Protein AF-A0A9P1H6G3-F1 (afdb_monomer_lite)

Radius of gyration: 31.49 Å; chains: 1; bounding box: 77×80×71 Å

Foldseek 3Di:
DDDDDPPPPPVVVVVVCVVVVVVLVVLVVVLVPPDDDPVVSLVSVLVSLVVNLVVLVVLLVVLVVVLVVLVVVVVPVPDDPVSVVVSVVSVVSSVVSVVSSLVSVLCNLQSCLVPPDPPPPCPDDPPPDDDPCPVVNVVCVVDSVSVSVVSVVVSVVVVVVPDDDPVVVLVVVQVPPPPHDPCPCPPVVVVVVVVVVCVVPVDPDDDDPPDPVVVPPPDPPPDDD

Structure (mmCIF, N/CA/C/O backbone):
data_AF-A0A9P1H6G3-F1
#
_entry.id   AF-A0A9P1H6G3-F1
#
loop_
_atom_site.group_PDB
_atom_site.id
_atom_site.type_symbol
_atom_site.label_atom_id
_atom_site.label_alt_id
_atom_site.label_comp_id
_atom_site.label_asym_id
_atom_site.label_entity_id
_atom_site.label_seq_id
_atom_site.pdbx_PDB_ins_code
_atom_site.Cartn_x
_atom_site.Cartn_y
_atom_site.Cartn_z
_atom_site.occupancy
_atom_site.B_iso_or_equiv
_atom_site.auth_seq_id
_atom_site.auth_comp_id
_atom_site.auth_asym_id
_atom_site.auth_atom_id
_atom_site.pdbx_PDB_model_num
ATOM 1 N N . MET A 1 1 ? 46.878 12.497 21.426 1.00 39.22 1 MET A N 1
ATOM 2 C CA . MET A 1 1 ? 46.776 13.064 20.063 1.00 39.22 1 MET A CA 1
ATOM 3 C C . MET A 1 1 ? 45.413 12.695 19.507 1.00 39.22 1 MET A C 1
ATOM 5 O O . MET A 1 1 ? 44.871 11.680 19.918 1.00 39.22 1 MET A O 1
ATOM 9 N N . ALA A 1 2 ? 44.833 13.607 18.736 1.00 38.66 2 ALA A N 1
ATOM 10 C CA . ALA A 1 2 ? 43.399 13.842 18.608 1.00 38.66 2 ALA A CA 1
ATOM 11 C C . ALA A 1 2 ? 42.589 12.725 17.925 1.00 38.66 2 ALA A C 1
ATOM 13 O O . ALA A 1 2 ? 43.057 12.079 16.993 1.00 38.66 2 ALA A O 1
ATOM 14 N N . SER A 1 3 ? 41.341 12.597 18.390 1.00 45.69 3 SER A N 1
ATOM 15 C CA . SER A 1 3 ? 40.212 11.922 17.748 1.00 45.69 3 SER A CA 1
ATOM 16 C C . SER A 1 3 ? 39.945 12.436 16.336 1.00 45.69 3 SER A C 1
ATOM 18 O O . SER A 1 3 ? 40.114 13.623 16.052 1.00 45.69 3 SER A O 1
ATOM 20 N N . THR A 1 4 ? 39.362 11.590 15.488 1.00 42.78 4 THR A N 1
ATOM 21 C CA . THR A 1 4 ? 38.556 12.063 14.356 1.00 42.78 4 THR A CA 1
ATOM 22 C C . THR A 1 4 ? 37.301 11.200 14.225 1.00 42.78 4 THR A C 1
ATOM 24 O O . THR A 1 4 ? 37.369 9.979 14.121 1.00 42.78 4 THR A O 1
ATOM 27 N N . ASN A 1 5 ? 36.157 11.877 14.338 1.00 42.41 5 ASN A N 1
ATOM 28 C CA . ASN A 1 5 ? 34.782 11.374 14.360 1.00 42.41 5 ASN A CA 1
ATOM 29 C C . ASN A 1 5 ? 34.317 10.760 13.027 1.00 42.41 5 ASN A C 1
ATOM 31 O O . ASN A 1 5 ? 34.579 11.353 11.981 1.00 42.41 5 ASN A O 1
ATOM 35 N N . PRO A 1 6 ? 33.425 9.752 13.064 1.00 42.66 6 PRO A N 1
ATOM 36 C CA . PRO A 1 6 ? 32.477 9.456 11.998 1.00 42.66 6 PRO A CA 1
ATOM 37 C C . PRO A 1 6 ? 31.057 9.886 12.426 1.00 42.66 6 PRO A C 1
ATOM 39 O O . PRO A 1 6 ? 30.238 9.059 12.803 1.00 42.66 6 PRO A O 1
ATOM 42 N N . ALA A 1 7 ? 30.756 11.191 12.425 1.00 42.53 7 ALA A N 1
ATOM 43 C CA . ALA A 1 7 ? 29.446 11.710 12.872 1.00 42.53 7 ALA A CA 1
ATOM 44 C C . ALA A 1 7 ? 28.719 12.590 11.833 1.00 42.53 7 ALA A C 1
ATOM 46 O O . ALA A 1 7 ? 27.703 13.204 12.139 1.00 42.53 7 ALA A O 1
ATOM 47 N N . SER A 1 8 ? 29.217 12.674 10.594 1.00 47.25 8 SER A N 1
ATOM 48 C CA . SER A 1 8 ? 28.666 13.609 9.592 1.00 47.25 8 SER A CA 1
ATOM 49 C C . SER A 1 8 ? 27.563 13.024 8.696 1.00 47.25 8 SER A C 1
ATOM 51 O O . SER A 1 8 ? 26.936 13.774 7.955 1.00 47.25 8 SER A O 1
ATOM 53 N N . GLY A 1 9 ? 27.291 11.715 8.773 1.00 39.94 9 GLY A N 1
ATOM 54 C CA . GLY A 1 9 ? 26.234 11.063 7.983 1.00 39.94 9 GLY A CA 1
ATOM 55 C C . GLY A 1 9 ? 24.844 11.097 8.633 1.00 39.94 9 GLY A C 1
ATOM 56 O O . GLY A 1 9 ? 23.856 11.353 7.956 1.00 39.94 9 GLY A O 1
ATOM 57 N N . GLN A 1 10 ? 24.758 10.907 9.955 1.00 43.50 10 GLN A N 1
ATOM 58 C CA . GLN A 1 10 ? 23.471 10.796 10.666 1.00 43.50 10 GLN A CA 1
ATOM 59 C C . GLN A 1 10 ? 22.779 12.149 10.885 1.00 43.50 10 GLN A C 1
ATOM 61 O O . GLN A 1 10 ? 21.556 12.249 10.821 1.00 43.50 10 GLN A O 1
ATOM 66 N N . SER A 1 11 ? 23.550 13.220 11.077 1.00 39.84 11 SER A N 1
ATOM 67 C CA . SER A 1 11 ? 23.002 14.548 11.380 1.00 39.84 11 SER A CA 1
ATOM 68 C C . SER A 1 11 ? 22.308 15.210 10.186 1.00 39.84 11 SER A C 1
ATOM 70 O O . SER A 1 11 ? 21.449 16.062 10.385 1.00 39.84 11 SER A O 1
ATOM 72 N N . ARG A 1 12 ? 22.652 14.828 8.946 1.00 42.34 12 ARG A N 1
ATOM 73 C CA . ARG A 1 12 ? 22.004 15.367 7.737 1.00 42.34 12 ARG A CA 1
ATOM 74 C C . ARG A 1 12 ? 20.637 14.735 7.464 1.00 42.34 12 ARG A C 1
ATOM 76 O O . ARG A 1 12 ? 19.744 15.460 7.045 1.00 42.34 12 ARG A O 1
ATOM 83 N N . GLN A 1 13 ? 20.451 13.449 7.772 1.00 45.78 13 GLN A N 1
ATOM 84 C CA . GLN A 1 13 ? 19.157 12.766 7.619 1.00 45.78 13 GLN A CA 1
ATOM 85 C C . GLN A 1 13 ? 18.122 13.223 8.662 1.00 45.78 13 GLN A C 1
ATOM 87 O O . GLN A 1 13 ? 16.953 13.399 8.339 1.00 45.78 13 GLN A O 1
ATOM 92 N N . LEU A 1 14 ? 18.553 13.524 9.894 1.00 43.44 14 LEU A N 1
ATOM 93 C CA . LEU A 1 14 ? 17.667 14.028 10.957 1.00 43.44 14 LEU A CA 1
ATOM 94 C C . LEU A 1 14 ? 17.078 15.425 10.674 1.00 43.44 14 LEU A C 1
ATOM 96 O O . LEU A 1 14 ? 16.076 15.806 11.274 1.00 43.44 14 LEU A O 1
ATOM 100 N N . LEU A 1 15 ? 17.697 16.211 9.787 1.00 38.84 15 LEU A N 1
ATOM 101 C CA . LEU A 1 15 ? 17.272 17.583 9.488 1.00 38.84 15 LEU A CA 1
ATOM 102 C C . LEU A 1 15 ? 16.257 17.667 8.341 1.00 38.84 15 LEU A C 1
ATOM 104 O O . LEU A 1 15 ? 15.438 18.584 8.336 1.00 38.84 15 LEU A O 1
ATOM 108 N N . THR A 1 16 ? 16.279 16.729 7.393 1.00 50.56 16 THR A N 1
ATOM 109 C CA . THR A 1 16 ? 15.347 16.703 6.251 1.00 50.56 16 THR A CA 1
ATOM 110 C C . THR A 1 16 ? 13.991 16.096 6.605 1.00 50.56 16 THR A C 1
ATOM 112 O O . THR A 1 16 ? 12.997 16.422 5.959 1.00 50.56 16 THR A O 1
ATOM 115 N N . ASP A 1 17 ? 13.936 15.279 7.659 1.00 57.81 17 ASP A N 1
ATOM 116 C CA . ASP A 1 17 ? 12.728 14.554 8.076 1.00 57.81 17 ASP A CA 1
ATOM 117 C C . ASP A 1 17 ? 11.937 15.250 9.200 1.00 57.81 17 ASP A C 1
ATOM 119 O O . ASP A 1 17 ? 10.821 14.867 9.549 1.00 57.81 17 ASP A O 1
ATOM 123 N N . ARG A 1 18 ? 12.488 16.340 9.747 1.00 60.88 18 ARG A N 1
ATOM 124 C CA . ARG A 1 18 ? 11.880 17.124 10.831 1.00 60.88 18 ARG A CA 1
ATOM 125 C C . ARG A 1 18 ? 10.434 17.572 10.541 1.00 60.88 18 ARG A C 1
ATOM 127 O O . ARG A 1 18 ? 9.603 17.415 11.427 1.00 60.88 18 ARG A O 1
ATOM 134 N N . PRO A 1 19 ? 10.072 18.035 9.326 1.00 77.12 19 PRO A N 1
ATOM 135 C CA . PRO A 1 19 ? 8.689 18.415 9.031 1.00 77.12 19 PRO A CA 1
ATOM 136 C C . PRO A 1 19 ? 7.702 17.239 9.040 1.00 77.12 19 PRO A C 1
ATOM 138 O O . PRO A 1 19 ? 6.534 17.437 9.363 1.00 77.12 19 PRO A O 1
ATOM 141 N N . ALA A 1 20 ? 8.147 16.031 8.675 1.00 74.81 20 ALA A N 1
ATOM 142 C CA . ALA A 1 20 ? 7.304 14.836 8.689 1.00 74.81 20 ALA A CA 1
ATOM 143 C C . ALA A 1 20 ? 7.074 14.345 10.122 1.00 74.81 20 ALA A C 1
ATOM 145 O O . ALA A 1 20 ? 5.943 14.045 10.505 1.00 74.81 20 ALA A O 1
ATOM 146 N N . ILE A 1 21 ? 8.140 14.348 10.927 1.00 83.50 21 ILE A N 1
ATOM 147 C CA . ILE A 1 21 ? 8.093 14.005 12.350 1.00 83.50 21 ILE A CA 1
ATOM 148 C C . ILE A 1 21 ? 7.197 14.989 13.106 1.00 83.50 21 ILE A C 1
ATOM 150 O O . ILE A 1 21 ? 6.333 14.561 13.864 1.00 83.50 21 ILE A O 1
ATOM 154 N N . ASP A 1 22 ? 7.350 16.292 12.860 1.00 84.38 22 ASP A N 1
ATOM 155 C CA . ASP A 1 22 ? 6.534 17.324 13.502 1.00 84.38 22 ASP A CA 1
ATOM 156 C C . ASP A 1 22 ? 5.058 17.206 13.077 1.00 84.38 22 ASP A C 1
ATOM 158 O O . ASP A 1 22 ? 4.159 17.344 13.905 1.00 84.38 22 ASP A O 1
ATOM 162 N N . TYR A 1 23 ? 4.776 16.904 11.803 1.00 84.81 23 TYR A N 1
ATOM 163 C CA . TYR A 1 23 ? 3.408 16.669 11.327 1.00 84.81 23 TYR A CA 1
ATOM 164 C C . TYR A 1 23 ? 2.759 15.464 12.018 1.00 84.81 23 TYR A C 1
ATOM 166 O O . TYR A 1 23 ? 1.630 15.563 12.501 1.00 84.81 23 TYR A O 1
ATOM 174 N N . PHE A 1 24 ? 3.484 14.345 12.107 1.00 87.19 24 PHE A N 1
ATOM 175 C CA . PHE A 1 24 ? 3.005 13.151 12.794 1.00 87.19 24 PHE A CA 1
ATOM 176 C C . PHE A 1 24 ? 2.804 13.393 14.291 1.00 87.19 24 PHE A C 1
ATOM 178 O O . PHE A 1 24 ? 1.765 13.017 14.825 1.00 87.19 24 PHE A O 1
ATOM 185 N N . ALA A 1 25 ? 3.758 14.049 14.956 1.00 87.75 25 ALA A N 1
ATOM 186 C CA . ALA A 1 25 ? 3.670 14.372 16.376 1.00 87.75 25 ALA A CA 1
ATOM 187 C C . ALA A 1 25 ? 2.426 15.218 16.679 1.00 87.75 25 ALA A C 1
ATOM 189 O O . ALA A 1 25 ? 1.637 14.846 17.541 1.00 87.75 25 ALA A O 1
ATOM 190 N N . ASN A 1 26 ? 2.181 16.270 15.891 1.00 86.38 26 ASN A N 1
ATOM 191 C CA . ASN A 1 26 ? 0.986 17.103 16.041 1.00 86.38 26 ASN A CA 1
ATOM 192 C C . ASN A 1 26 ? -0.315 16.302 15.851 1.00 86.38 26 ASN A C 1
ATOM 194 O O . ASN A 1 26 ? -1.267 16.471 16.608 1.00 86.38 26 ASN A O 1
ATOM 198 N N . ALA A 1 27 ? -0.373 15.412 14.855 1.00 84.31 27 ALA A N 1
ATOM 199 C CA . ALA A 1 27 ? -1.555 14.579 14.619 1.00 84.31 27 ALA A CA 1
ATOM 200 C C . ALA A 1 27 ? -1.751 13.502 15.709 1.00 84.31 27 ALA A C 1
ATOM 202 O O . ALA A 1 27 ? -2.873 13.064 15.983 1.00 84.31 27 ALA A O 1
ATOM 203 N N . LEU A 1 28 ? -0.660 13.064 16.337 1.00 88.62 28 LEU A N 1
ATOM 204 C CA . LEU A 1 28 ? -0.662 12.097 17.427 1.00 88.62 28 LEU A CA 1
ATOM 205 C C . LEU A 1 28 ? -1.071 12.739 18.760 1.00 88.62 28 LEU A C 1
ATOM 207 O O . LEU A 1 28 ? -1.801 12.106 19.524 1.00 88.62 28 LEU A O 1
ATOM 211 N N . ASP A 1 29 ? -0.695 13.994 19.008 1.00 88.12 29 ASP A N 1
ATOM 212 C CA . ASP A 1 29 ? -1.122 14.755 20.189 1.00 88.12 29 ASP A CA 1
ATOM 213 C C . ASP A 1 29 ? -2.660 14.849 20.273 1.00 88.12 29 ASP A C 1
ATOM 215 O O . ASP A 1 29 ? -3.243 14.573 21.326 1.00 88.12 29 ASP A O 1
ATOM 219 N N . ASP A 1 30 ? -3.340 15.071 19.140 1.00 82.88 30 ASP A N 1
ATOM 220 C CA . ASP A 1 30 ? -4.813 15.046 19.035 1.00 82.88 30 ASP A CA 1
ATOM 221 C C . ASP A 1 30 ? -5.435 13.689 19.453 1.00 82.88 30 ASP A C 1
ATOM 223 O O . ASP A 1 30 ? -6.605 13.604 19.864 1.00 82.88 30 ASP A O 1
ATOM 227 N N . CYS A 1 31 ? -4.670 12.599 19.328 1.00 81.38 31 CYS A N 1
ATOM 228 C CA . CYS A 1 31 ? -5.091 11.240 19.672 1.00 81.38 31 CYS A CA 1
ATOM 229 C C . CYS A 1 31 ? -4.777 10.858 21.126 1.00 81.38 31 CYS A C 1
ATOM 231 O O . CYS A 1 31 ? -5.502 10.036 21.693 1.00 81.38 31 CYS A O 1
ATOM 233 N N . ILE A 1 32 ? -3.726 11.433 21.722 1.00 84.00 32 ILE A N 1
ATOM 234 C CA . ILE A 1 32 ? -3.358 11.229 23.134 1.00 84.00 32 ILE A CA 1
ATOM 235 C C . ILE A 1 32 ? -4.359 11.921 24.064 1.00 84.00 32 ILE A C 1
ATOM 237 O O . ILE A 1 32 ? -4.590 11.457 25.181 1.00 84.00 32 ILE A O 1
ATOM 241 N N . ASP A 1 33 ? -4.986 12.999 23.597 1.00 81.56 33 ASP A N 1
ATOM 242 C CA . ASP A 1 33 ? -5.957 13.758 24.368 1.00 81.56 33 ASP A CA 1
ATOM 243 C C . ASP A 1 33 ? -7.099 12.869 24.898 1.00 81.56 33 ASP A C 1
ATOM 245 O O . ASP A 1 33 ? -7.969 12.381 24.165 1.00 81.56 33 ASP A O 1
ATOM 249 N N . ASP A 1 34 ? -7.140 12.703 26.224 1.00 74.94 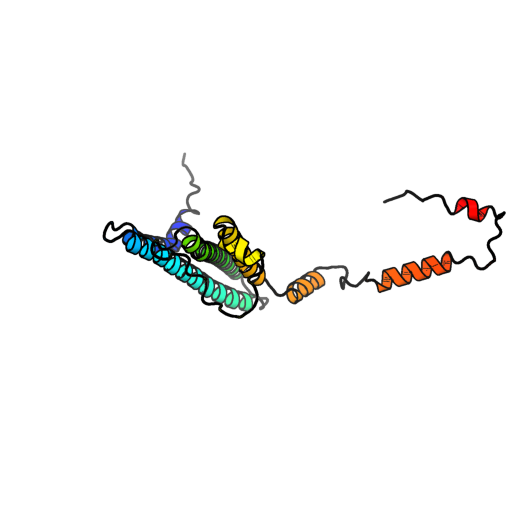34 ASP A N 1
ATOM 250 C CA . ASP A 1 34 ? -8.014 11.744 26.912 1.00 74.94 34 ASP A CA 1
ATOM 251 C C . ASP A 1 34 ? -9.509 12.088 26.876 1.00 74.94 34 ASP A C 1
ATOM 253 O O . ASP A 1 34 ? -10.355 11.349 27.392 1.00 74.94 34 ASP A O 1
ATOM 257 N N . ARG A 1 35 ? -9.837 13.204 26.234 1.00 76.69 35 ARG A N 1
ATOM 258 C CA . ARG A 1 35 ? -11.185 13.724 26.052 1.00 76.69 35 ARG A CA 1
ATOM 259 C C . ARG A 1 35 ? -11.990 12.772 25.167 1.00 76.69 35 ARG A C 1
ATOM 261 O O . ARG A 1 35 ? -11.459 12.215 24.210 1.00 76.69 35 ARG A O 1
ATOM 268 N N . GLY A 1 36 ? -13.285 12.641 25.431 1.00 80.12 36 GLY A N 1
ATOM 269 C CA . GLY A 1 36 ? -14.227 11.957 24.540 1.00 80.12 36 GLY A CA 1
ATOM 270 C C . GLY A 1 36 ? -14.471 10.473 24.821 1.00 80.12 36 GLY A C 1
ATOM 271 O O . GLY A 1 36 ? -13.809 9.826 25.637 1.00 80.12 36 GLY A O 1
ATOM 272 N N . THR A 1 37 ? -15.481 9.935 24.142 1.00 85.50 37 THR A N 1
ATOM 273 C CA . THR A 1 37 ? -15.909 8.535 24.273 1.00 85.50 37 THR A CA 1
ATOM 274 C C . THR A 1 37 ? -14.922 7.570 23.598 1.00 85.50 37 THR A C 1
ATOM 276 O O . THR A 1 37 ? -14.134 7.956 22.734 1.00 85.50 37 THR A O 1
ATOM 279 N N . LYS A 1 38 ? -14.963 6.270 23.937 1.00 84.06 38 LYS A N 1
ATOM 280 C CA . LYS A 1 38 ? -14.116 5.247 23.277 1.00 84.06 38 LYS A CA 1
ATOM 281 C C . LYS A 1 38 ? -14.300 5.225 21.750 1.00 84.06 38 LYS A C 1
ATOM 283 O O . LYS A 1 38 ? -13.343 4.971 21.022 1.00 84.06 38 LYS A O 1
ATOM 288 N N . ALA A 1 39 ? -15.513 5.505 21.272 1.00 84.44 39 ALA A N 1
ATOM 289 C CA . ALA A 1 39 ? -15.826 5.577 19.848 1.00 84.44 39 ALA A CA 1
ATOM 290 C C . ALA A 1 39 ? -15.165 6.789 19.171 1.00 84.44 39 ALA A C 1
ATOM 292 O O . ALA A 1 39 ? -14.586 6.641 18.096 1.00 84.44 39 ALA A O 1
ATOM 293 N N . GLU A 1 40 ? -15.184 7.956 19.821 1.00 86.62 40 GLU A N 1
ATOM 294 C CA . GLU A 1 40 ? -14.505 9.166 19.341 1.00 86.62 40 GLU A CA 1
ATOM 295 C C . GLU A 1 40 ? -12.985 9.002 19.329 1.00 86.62 40 GLU A C 1
ATOM 297 O O . GLU A 1 40 ? -12.347 9.360 18.341 1.00 86.62 40 GLU A O 1
ATOM 302 N N . LYS A 1 41 ? -12.401 8.405 20.379 1.00 86.06 41 LYS A N 1
ATOM 303 C CA . LYS A 1 41 ? -10.960 8.099 20.420 1.00 86.06 41 LYS A CA 1
ATOM 304 C C . LYS A 1 41 ? -10.554 7.195 19.255 1.00 86.06 41 LYS A C 1
ATOM 306 O O . LYS A 1 41 ? -9.591 7.484 18.553 1.00 86.06 41 LYS A O 1
ATOM 311 N N . ARG A 1 42 ? -11.336 6.145 18.977 1.00 86.38 42 ARG A N 1
ATOM 312 C CA . ARG A 1 42 ? -11.102 5.284 17.810 1.00 86.38 42 ARG A CA 1
ATOM 313 C C . ARG A 1 42 ? -11.204 6.053 16.492 1.00 86.38 42 ARG A C 1
ATOM 315 O O . ARG A 1 42 ? -10.370 5.848 15.616 1.00 86.38 42 ARG A O 1
ATOM 322 N N . ALA A 1 43 ? -12.207 6.917 16.340 1.00 88.06 43 ALA A N 1
ATOM 323 C CA . ALA A 1 43 ? -12.366 7.716 15.128 1.00 88.06 43 ALA A CA 1
ATOM 324 C C . ALA A 1 43 ? -11.156 8.636 14.886 1.00 88.06 43 ALA A C 1
ATOM 326 O O . ALA A 1 43 ? -10.708 8.751 13.748 1.00 88.06 43 ALA A O 1
ATOM 327 N N . ARG A 1 44 ? -10.577 9.226 15.944 1.00 89.25 44 ARG A N 1
ATOM 328 C CA . ARG A 1 44 ? -9.332 10.008 15.841 1.00 89.25 44 ARG A CA 1
ATOM 329 C C . ARG A 1 44 ? -8.146 9.160 15.393 1.00 89.25 44 ARG A C 1
ATOM 331 O O . ARG A 1 44 ? -7.447 9.567 14.477 1.00 89.25 44 ARG A O 1
ATOM 338 N N . ILE A 1 45 ? -7.978 7.958 15.948 1.00 90.19 45 ILE A N 1
ATOM 339 C CA . ILE A 1 45 ? -6.911 7.032 15.525 1.00 90.19 45 ILE A CA 1
ATOM 340 C C . ILE A 1 45 ? -7.060 6.665 14.042 1.00 90.19 45 ILE A C 1
ATOM 342 O O . ILE A 1 45 ? -6.079 6.651 13.305 1.00 90.19 45 ILE A O 1
ATOM 346 N N . PHE A 1 46 ? -8.279 6.387 13.575 1.00 91.12 46 PHE A N 1
ATOM 347 C CA . PHE A 1 46 ? -8.504 6.061 12.162 1.00 91.12 46 PHE A CA 1
ATOM 348 C C . PHE A 1 46 ? -8.210 7.269 11.265 1.00 91.12 46 PHE A C 1
ATOM 350 O O . PHE A 1 46 ? -7.606 7.118 10.208 1.00 91.12 46 PHE A O 1
ATOM 357 N N . LYS A 1 47 ? -8.572 8.474 11.720 1.00 91.62 47 LYS A N 1
ATOM 358 C CA . LYS A 1 47 ? -8.248 9.729 11.040 1.00 91.62 47 LYS A CA 1
ATOM 359 C C . LYS A 1 47 ? -6.738 9.984 10.978 1.00 91.62 47 LYS A C 1
ATOM 361 O O . LYS A 1 47 ? -6.267 10.422 9.939 1.00 91.62 47 LYS A O 1
ATOM 366 N N . LEU A 1 48 ? -5.983 9.683 12.037 1.00 92.50 48 LEU A N 1
ATOM 367 C CA . LEU A 1 48 ? -4.519 9.800 12.055 1.00 92.50 48 LEU A CA 1
ATOM 368 C C . LEU A 1 48 ? -3.882 8.939 10.958 1.00 92.50 48 LEU A C 1
ATOM 370 O O . LEU A 1 48 ? -3.056 9.418 10.185 1.00 92.50 48 LEU A O 1
ATOM 374 N N . VAL A 1 49 ? -4.310 7.679 10.862 1.00 93.25 49 VAL A N 1
ATOM 375 C CA . VAL A 1 49 ? -3.850 6.747 9.821 1.00 93.25 49 VAL A CA 1
ATOM 376 C C . VAL A 1 49 ? -4.197 7.277 8.426 1.00 93.25 49 VAL A C 1
ATOM 378 O O . VAL A 1 49 ? -3.384 7.176 7.511 1.00 93.25 49 VAL A O 1
ATOM 381 N N . ASP A 1 50 ? -5.377 7.876 8.257 1.00 91.94 50 ASP A N 1
ATOM 382 C CA . ASP A 1 50 ? -5.800 8.475 6.987 1.00 91.94 50 ASP A CA 1
ATOM 383 C C . ASP A 1 50 ? -4.999 9.715 6.581 1.00 91.94 50 ASP A C 1
ATOM 385 O O . ASP A 1 50 ? -4.541 9.843 5.440 1.00 91.94 50 ASP A O 1
ATOM 389 N N . GLN A 1 51 ? -4.744 10.594 7.544 1.00 91.81 51 GLN A N 1
ATOM 390 C CA . GLN A 1 51 ? -3.923 11.781 7.352 1.00 91.81 51 GLN A CA 1
ATOM 391 C C . GLN A 1 51 ? -2.493 11.415 6.971 1.00 91.81 51 GLN A C 1
ATOM 393 O O . GLN A 1 51 ? -1.956 11.969 6.013 1.00 91.81 51 GLN A O 1
ATOM 398 N N . TYR A 1 52 ? -1.882 10.463 7.678 1.00 92.12 52 TYR A N 1
ATOM 399 C CA . TYR A 1 52 ? -0.493 10.111 7.419 1.00 92.12 52 TYR A CA 1
ATOM 400 C C . TYR A 1 52 ? -0.321 9.281 6.139 1.00 92.12 52 TYR A C 1
ATOM 402 O O . TYR A 1 52 ? 0.639 9.497 5.403 1.00 92.12 52 TYR A O 1
ATOM 410 N N . HIS A 1 53 ? -1.289 8.423 5.790 1.00 93.62 53 HIS A N 1
ATOM 411 C CA . HIS A 1 53 ? -1.343 7.808 4.460 1.00 93.62 53 HIS A CA 1
ATOM 412 C C . HIS A 1 53 ? -1.350 8.872 3.354 1.00 93.62 53 HIS A C 1
ATOM 414 O O . HIS A 1 53 ? -0.537 8.818 2.433 1.00 93.62 53 HIS A O 1
ATOM 420 N N . SER A 1 54 ? -2.247 9.858 3.464 1.00 93.06 54 SER A N 1
ATOM 421 C CA . SER A 1 54 ? -2.376 10.937 2.479 1.00 93.06 54 SER A CA 1
ATOM 422 C C . SER A 1 54 ? -1.099 11.773 2.384 1.00 93.06 54 SER A C 1
ATOM 424 O O . SER A 1 54 ? -0.645 12.083 1.284 1.00 93.06 54 SER A O 1
ATOM 426 N N . TYR A 1 55 ? -0.480 12.077 3.527 1.00 92.69 55 TYR A N 1
ATOM 427 C CA . TYR A 1 55 ? 0.795 12.785 3.598 1.00 92.69 55 TYR A CA 1
ATOM 428 C C . TYR A 1 55 ? 1.926 12.009 2.908 1.00 92.69 55 TYR A C 1
ATOM 430 O O . TYR A 1 55 ? 2.605 12.551 2.034 1.00 92.69 55 TYR A O 1
ATOM 438 N N . ALA A 1 56 ? 2.107 10.729 3.247 1.00 92.88 56 ALA A N 1
ATOM 439 C CA . ALA A 1 56 ? 3.135 9.882 2.645 1.00 92.88 56 ALA A CA 1
ATOM 440 C C . ALA A 1 56 ? 2.920 9.718 1.130 1.00 92.88 56 ALA A C 1
ATOM 442 O O . ALA A 1 56 ? 3.866 9.829 0.348 1.00 92.88 56 ALA A O 1
ATOM 443 N N . PHE A 1 57 ? 1.668 9.540 0.700 1.00 92.88 57 PHE A N 1
ATOM 444 C CA . PHE A 1 57 ? 1.311 9.432 -0.713 1.00 92.88 57 PHE A CA 1
ATOM 445 C C . PHE A 1 57 ? 1.577 10.729 -1.493 1.00 92.88 57 PHE A C 1
ATOM 447 O O . PHE A 1 57 ? 2.078 10.695 -2.621 1.00 92.88 57 PHE A O 1
ATOM 454 N N . GLU A 1 58 ? 1.288 11.888 -0.901 1.00 93.50 58 GLU A N 1
ATOM 455 C CA . GLU A 1 58 ? 1.591 13.183 -1.507 1.00 93.50 58 GLU A CA 1
ATOM 456 C C . GLU A 1 58 ? 3.106 13.391 -1.653 1.00 93.50 58 GLU A C 1
ATOM 458 O O . GLU A 1 58 ? 3.578 13.841 -2.702 1.00 93.50 58 GLU A O 1
ATOM 463 N N . ARG A 1 59 ? 3.889 13.022 -0.630 1.00 91.75 59 ARG A N 1
ATOM 464 C CA . ARG A 1 59 ? 5.359 13.091 -0.665 1.00 91.75 59 ARG A CA 1
ATOM 465 C C . ARG A 1 59 ? 5.927 12.189 -1.757 1.00 91.75 59 ARG A C 1
ATOM 467 O O . ARG A 1 59 ? 6.722 12.669 -2.566 1.00 91.75 59 ARG A O 1
ATOM 474 N N . TYR A 1 60 ? 5.447 10.947 -1.842 1.00 92.75 60 TYR A N 1
ATOM 475 C CA . TYR A 1 60 ? 5.769 10.027 -2.933 1.00 92.75 60 TYR A CA 1
ATOM 476 C C . TYR A 1 60 ? 5.456 10.638 -4.302 1.00 92.75 60 TYR A C 1
ATOM 478 O O . TYR A 1 60 ? 6.329 10.685 -5.162 1.00 92.75 60 TYR A O 1
ATOM 486 N N . SER A 1 61 ? 4.245 11.162 -4.501 1.00 91.50 61 SER A N 1
ATOM 487 C CA . SER A 1 61 ? 3.811 11.712 -5.793 1.00 91.50 61 SER A CA 1
ATOM 488 C C . SER A 1 61 ? 4.685 12.889 -6.246 1.00 91.50 61 SER A C 1
ATOM 490 O O . SER A 1 61 ? 5.065 12.983 -7.417 1.00 91.50 61 SER A O 1
ATOM 492 N N . ARG A 1 62 ? 5.058 13.770 -5.307 1.00 91.31 62 ARG A N 1
ATOM 493 C CA . ARG A 1 62 ? 5.953 14.909 -5.566 1.00 91.31 62 ARG A CA 1
ATOM 494 C C . ARG A 1 62 ? 7.369 14.454 -5.919 1.00 91.31 62 ARG A C 1
ATOM 496 O O . ARG A 1 62 ? 7.957 14.978 -6.863 1.00 91.31 62 ARG A O 1
ATOM 503 N N . LEU A 1 63 ? 7.911 13.488 -5.177 1.00 89.31 63 LEU A N 1
ATOM 504 C CA . LEU A 1 63 ? 9.247 12.946 -5.425 1.00 89.31 63 LEU A CA 1
ATOM 505 C C . LEU A 1 63 ? 9.304 12.152 -6.727 1.00 89.31 63 LEU A C 1
ATOM 507 O O . LEU A 1 63 ? 10.229 12.367 -7.497 1.00 89.31 63 LEU A O 1
ATOM 511 N N . LYS A 1 64 ? 8.290 11.337 -7.029 1.00 88.56 64 LYS A N 1
ATOM 512 C CA . LYS A 1 64 ? 8.171 10.617 -8.302 1.00 88.56 64 LYS A CA 1
ATOM 513 C C . LYS A 1 64 ? 8.190 11.576 -9.486 1.00 88.56 64 LYS A C 1
ATOM 515 O O . LYS A 1 64 ? 9.029 11.436 -10.361 1.00 88.56 64 LYS A O 1
ATOM 520 N N . THR A 1 65 ? 7.349 12.611 -9.453 1.00 89.31 65 THR A N 1
ATOM 521 C CA . THR A 1 65 ? 7.331 13.645 -10.503 1.00 89.31 65 THR A CA 1
ATOM 522 C C . THR A 1 65 ? 8.708 14.299 -10.664 1.00 89.31 65 THR A C 1
ATOM 524 O O . THR A 1 65 ? 9.157 14.540 -11.782 1.00 89.31 65 THR A O 1
ATOM 527 N N . ARG A 1 66 ? 9.415 14.565 -9.555 1.00 87.19 66 ARG A N 1
ATOM 528 C CA . ARG A 1 66 ? 10.785 15.095 -9.598 1.00 87.19 66 ARG A CA 1
ATOM 529 C C . ARG A 1 66 ? 11.756 14.100 -10.236 1.00 87.19 66 ARG A C 1
ATOM 531 O O . ARG A 1 66 ? 12.569 14.513 -11.053 1.00 87.19 66 ARG A O 1
ATOM 538 N N . THR A 1 67 ? 11.678 12.826 -9.868 1.00 85.44 67 THR A N 1
ATOM 539 C CA . THR A 1 67 ? 12.509 11.752 -10.421 1.00 85.44 67 THR A CA 1
ATOM 540 C C . THR A 1 67 ? 12.270 11.580 -11.916 1.00 85.44 67 THR A C 1
ATOM 542 O O . THR A 1 67 ? 13.245 11.498 -12.649 1.00 85.44 67 THR A O 1
ATOM 545 N N . ASP A 1 68 ? 11.023 11.630 -12.386 1.00 85.12 68 ASP A N 1
ATOM 546 C CA . ASP A 1 68 ? 10.679 11.513 -13.809 1.00 85.12 68 ASP A CA 1
ATOM 547 C C . ASP A 1 68 ? 11.252 12.688 -14.625 1.00 85.12 68 ASP A C 1
ATOM 549 O O . ASP A 1 68 ? 11.861 12.489 -15.676 1.00 85.12 68 ASP A O 1
ATOM 553 N N . ILE A 1 69 ? 11.141 13.921 -14.109 1.00 85.19 69 ILE A N 1
ATOM 554 C CA . ILE A 1 69 ? 11.723 15.120 -14.743 1.00 85.19 69 ILE A CA 1
ATOM 555 C C . ILE A 1 69 ? 13.251 15.028 -14.790 1.00 85.19 69 ILE A C 1
ATOM 557 O O . ILE A 1 69 ? 13.866 15.345 -15.808 1.00 85.19 69 ILE A O 1
ATOM 561 N N . LEU A 1 70 ? 13.871 14.605 -13.686 1.00 82.00 70 LEU A N 1
ATOM 562 C CA . LEU A 1 70 ? 15.315 14.417 -13.622 1.00 82.00 70 LEU A CA 1
ATOM 563 C C . LEU A 1 70 ? 15.744 13.310 -14.596 1.00 82.00 70 LEU A C 1
ATOM 565 O O . LEU A 1 70 ? 16.666 13.533 -15.369 1.00 82.00 70 LEU A O 1
ATOM 569 N N . SER A 1 71 ? 15.045 12.172 -14.619 1.00 74.88 71 SER A N 1
ATOM 570 C CA . SER A 1 71 ? 15.270 11.036 -15.524 1.00 74.88 71 SER A CA 1
ATOM 571 C C . SER A 1 71 ? 15.271 11.459 -16.996 1.00 74.88 71 SER A C 1
ATOM 573 O O . SER A 1 71 ? 16.238 11.180 -17.702 1.00 74.88 71 SER A O 1
ATOM 575 N N . ALA A 1 72 ? 14.270 12.235 -17.425 1.00 77.25 72 ALA A N 1
ATOM 576 C CA . ALA A 1 72 ? 14.174 12.760 -18.789 1.00 77.25 72 ALA A CA 1
ATOM 577 C C . ALA A 1 72 ? 15.328 13.710 -19.165 1.00 77.25 72 ALA A C 1
ATOM 579 O O . ALA A 1 72 ? 15.666 13.852 -20.336 1.00 77.25 72 ALA A O 1
ATOM 580 N N . SER A 1 73 ? 15.955 14.352 -18.175 1.00 68.25 73 SER A N 1
ATOM 581 C CA . SER A 1 73 ? 17.114 15.230 -18.364 1.00 68.25 73 SER A CA 1
ATOM 582 C C . SER A 1 73 ? 18.449 14.475 -18.494 1.00 68.25 73 SER A C 1
ATOM 584 O O . SER A 1 73 ? 19.421 15.090 -18.933 1.00 68.25 73 SER A O 1
ATOM 586 N N . TYR A 1 74 ? 18.532 13.193 -18.103 1.00 59.94 74 TYR A N 1
ATOM 587 C CA . TYR A 1 74 ? 19.752 12.365 -18.229 1.00 59.94 74 TYR A CA 1
ATOM 588 C C . TYR A 1 74 ? 19.934 11.710 -19.589 1.00 59.94 74 TYR A C 1
ATOM 590 O O . TYR A 1 74 ? 21.037 11.247 -19.875 1.00 59.94 74 TYR A O 1
ATOM 598 N N . ASP A 1 75 ? 18.877 11.641 -20.397 1.00 59.50 75 ASP A N 1
ATOM 599 C CA . ASP A 1 75 ? 18.943 11.055 -21.740 1.00 59.50 75 ASP A CA 1
ATOM 600 C C . ASP A 1 75 ? 19.762 11.936 -22.713 1.00 59.50 75 ASP A C 1
ATOM 602 O O . ASP A 1 75 ? 20.149 11.514 -23.800 1.00 59.50 75 ASP A O 1
ATOM 606 N N . ASP A 1 76 ? 20.123 13.155 -22.287 1.00 59.22 76 ASP A N 1
ATOM 607 C CA . ASP A 1 76 ? 21.162 13.959 -22.925 1.00 59.22 76 ASP A CA 1
ATOM 608 C C . ASP A 1 76 ? 22.554 13.515 -22.439 1.00 59.22 76 ASP A C 1
ATOM 610 O O . ASP A 1 76 ? 22.880 13.548 -21.248 1.00 59.22 76 ASP A O 1
ATOM 614 N N . SER A 1 77 ? 23.417 13.118 -23.378 1.00 60.84 77 SER A N 1
ATOM 615 C CA . SER A 1 77 ? 24.722 12.470 -23.140 1.00 60.84 77 SER A CA 1
ATOM 616 C C . SER A 1 77 ? 25.755 13.330 -22.380 1.00 60.84 77 SER A C 1
ATOM 618 O O . SER A 1 77 ? 26.897 12.908 -22.198 1.00 60.84 77 SER A O 1
ATOM 620 N N . ASN A 1 78 ? 25.371 14.523 -21.922 1.00 63.75 78 ASN A N 1
ATOM 621 C CA . ASN A 1 78 ? 26.200 15.497 -21.217 1.00 63.75 78 ASN A CA 1
ATOM 622 C C . ASN A 1 78 ? 25.831 15.672 -19.725 1.00 63.75 78 ASN A C 1
ATOM 624 O O . ASN A 1 78 ? 26.267 16.626 -19.078 1.00 63.75 78 ASN A O 1
ATOM 628 N N . ALA A 1 79 ? 25.015 14.783 -19.150 1.00 65.69 79 ALA A N 1
ATOM 629 C CA . ALA A 1 79 ? 24.629 14.895 -17.746 1.00 65.69 79 ALA A CA 1
ATOM 630 C C . ALA A 1 79 ? 25.811 14.657 -16.780 1.00 65.69 79 ALA A C 1
ATOM 632 O O . ALA A 1 79 ? 26.478 13.618 -16.811 1.00 65.69 79 ALA A O 1
ATOM 633 N N . SER A 1 80 ? 26.039 15.622 -15.881 1.00 78.31 80 SER A N 1
ATOM 634 C CA . SER A 1 80 ? 27.063 15.555 -14.828 1.00 78.31 80 SER A CA 1
ATOM 635 C C . SER A 1 80 ? 26.837 14.367 -13.881 1.00 78.31 80 SER A C 1
ATOM 637 O O . SER A 1 80 ? 25.697 13.991 -13.595 1.00 78.31 80 SER A O 1
ATOM 639 N N . ALA A 1 81 ? 27.923 13.809 -13.337 1.00 80.50 81 ALA A N 1
ATOM 640 C CA . ALA A 1 81 ? 27.871 12.766 -12.310 1.00 80.50 81 ALA A CA 1
ATOM 641 C C . ALA A 1 81 ? 27.056 13.206 -11.077 1.00 80.50 81 ALA A C 1
ATOM 643 O O . ALA A 1 81 ? 26.263 12.431 -10.556 1.00 80.50 81 ALA A O 1
ATOM 644 N N . GLU A 1 82 ? 27.163 14.480 -10.686 1.00 80.31 82 GLU A N 1
ATOM 645 C CA . GLU A 1 82 ? 26.415 15.043 -9.552 1.00 80.31 82 GLU A CA 1
ATOM 646 C C . GLU A 1 82 ? 24.902 15.036 -9.786 1.00 80.31 82 GLU A C 1
ATOM 648 O O . GLU A 1 82 ? 24.122 14.816 -8.863 1.00 80.31 82 GLU A O 1
ATOM 653 N N . ALA A 1 83 ? 24.474 15.260 -11.030 1.00 77.19 83 ALA A N 1
ATOM 654 C CA . ALA A 1 83 ? 23.068 15.191 -11.379 1.00 77.19 83 ALA A CA 1
ATOM 655 C C . ALA A 1 83 ? 22.587 13.734 -11.222 1.00 77.19 83 ALA A C 1
ATOM 657 O O . ALA A 1 83 ? 21.625 13.478 -10.496 1.00 77.19 83 ALA A O 1
ATOM 658 N N . ARG A 1 84 ? 23.311 12.760 -11.793 1.00 77.88 84 ARG A N 1
ATOM 659 C CA . ARG A 1 84 ? 22.951 11.332 -11.696 1.00 77.88 84 ARG A CA 1
ATOM 660 C C . ARG A 1 84 ? 22.778 10.877 -10.248 1.00 77.88 84 ARG A C 1
ATOM 662 O O . ARG A 1 84 ? 21.790 10.213 -9.937 1.00 77.88 84 ARG A O 1
ATOM 669 N N . ASP A 1 85 ? 23.676 11.299 -9.364 1.00 83.94 85 ASP A N 1
ATOM 670 C CA . ASP A 1 85 ? 23.591 10.995 -7.935 1.00 83.94 85 ASP A CA 1
ATOM 671 C C . ASP A 1 85 ? 22.328 11.590 -7.289 1.00 83.94 85 ASP A C 1
ATOM 673 O O . ASP A 1 85 ? 21.637 10.906 -6.533 1.00 83.94 85 ASP A O 1
ATOM 677 N N . LEU A 1 86 ? 21.955 12.829 -7.631 1.00 83.25 86 LEU A N 1
ATOM 678 C CA . LEU A 1 86 ? 20.723 13.460 -7.140 1.00 83.25 86 LEU A CA 1
ATOM 679 C C . LEU A 1 86 ? 19.452 12.738 -7.606 1.00 83.25 86 LEU A C 1
ATOM 681 O O . LEU A 1 86 ? 18.472 12.681 -6.861 1.00 83.25 86 LEU A O 1
ATOM 685 N N . ALA A 1 87 ? 19.446 12.194 -8.823 1.00 82.75 87 ALA A N 1
ATOM 686 C CA . ALA A 1 87 ? 18.310 11.438 -9.346 1.00 82.75 87 ALA A CA 1
ATOM 687 C C . ALA A 1 87 ? 18.157 10.073 -8.674 1.00 82.75 87 ALA A C 1
ATOM 689 O O . ALA A 1 87 ? 17.044 9.687 -8.320 1.00 82.75 87 ALA A O 1
ATOM 690 N N . LEU A 1 88 ? 19.272 9.376 -8.440 1.00 84.25 88 LEU A N 1
ATOM 691 C CA . LEU A 1 88 ? 19.280 8.122 -7.690 1.00 84.25 88 LEU A CA 1
ATOM 692 C C . LEU A 1 88 ? 18.806 8.332 -6.248 1.00 84.25 88 LEU A C 1
ATOM 694 O O . LEU A 1 88 ? 17.991 7.553 -5.754 1.00 84.25 88 LEU A O 1
ATOM 698 N N . GLU A 1 89 ? 19.258 9.402 -5.590 1.00 87.12 89 GLU A N 1
ATOM 699 C CA . GLU A 1 89 ? 18.821 9.738 -4.232 1.00 87.12 89 GLU A CA 1
ATOM 700 C C . GLU A 1 89 ? 17.324 10.087 -4.197 1.00 87.12 89 GLU A C 1
ATOM 702 O O . GLU A 1 89 ? 16.588 9.578 -3.354 1.00 87.12 89 GLU A O 1
ATOM 707 N N . ALA A 1 90 ? 16.840 10.881 -5.161 1.00 86.00 90 ALA A N 1
ATOM 708 C CA . ALA A 1 90 ? 15.417 11.199 -5.292 1.00 86.00 90 ALA A CA 1
ATOM 709 C C . ALA A 1 90 ? 14.553 9.951 -5.547 1.00 86.00 90 ALA A C 1
ATOM 711 O O . ALA A 1 90 ? 13.453 9.854 -5.004 1.00 86.00 90 ALA A O 1
ATOM 712 N N . SER A 1 91 ? 15.045 8.993 -6.339 1.00 87.56 91 SER A N 1
ATOM 713 C CA . SER A 1 91 ? 14.364 7.717 -6.587 1.00 87.56 91 SER A CA 1
ATOM 714 C C . SER A 1 91 ? 14.270 6.872 -5.319 1.00 87.56 91 SER A C 1
ATOM 716 O O . SER A 1 91 ? 13.193 6.386 -4.985 1.00 87.56 91 SER A O 1
ATOM 718 N N . ARG A 1 92 ? 15.371 6.749 -4.566 1.00 89.38 92 ARG A N 1
ATOM 719 C CA . ARG A 1 92 ? 15.393 6.019 -3.287 1.00 89.38 92 ARG A CA 1
ATOM 720 C C . ARG A 1 92 ? 14.454 6.638 -2.260 1.00 89.38 92 ARG A C 1
ATOM 722 O O . ARG A 1 92 ? 13.736 5.917 -1.573 1.00 89.38 92 ARG A O 1
ATOM 729 N N . GLU A 1 93 ? 14.437 7.966 -2.174 1.00 89.75 93 GLU A N 1
ATOM 730 C CA . GLU A 1 93 ? 13.515 8.688 -1.298 1.00 89.75 93 GLU A CA 1
ATOM 731 C C . GLU A 1 93 ? 12.056 8.488 -1.747 1.00 89.75 93 GLU A C 1
ATOM 733 O O . GLU A 1 93 ? 11.175 8.256 -0.926 1.00 89.75 93 GLU A O 1
ATOM 738 N N . ALA A 1 94 ? 11.773 8.508 -3.053 1.00 89.75 94 ALA A N 1
ATOM 739 C CA . ALA A 1 94 ? 10.433 8.212 -3.558 1.00 89.75 94 ALA A CA 1
ATOM 740 C C . ALA A 1 94 ? 9.988 6.784 -3.192 1.00 89.75 94 ALA A C 1
ATOM 742 O O . ALA A 1 94 ? 8.850 6.581 -2.770 1.00 89.75 94 ALA A O 1
ATOM 743 N N . GLU A 1 95 ? 10.873 5.795 -3.324 1.00 90.62 95 GLU A N 1
ATOM 744 C CA . GLU A 1 95 ? 10.589 4.404 -2.965 1.00 90.62 95 GLU A CA 1
ATOM 745 C C . GLU A 1 95 ? 10.304 4.225 -1.472 1.00 90.62 95 GLU A C 1
ATOM 747 O O . GLU A 1 95 ? 9.368 3.502 -1.124 1.00 90.62 95 GLU A O 1
ATOM 752 N N . SER A 1 96 ? 11.043 4.902 -0.587 1.00 91.62 96 SER A N 1
ATOM 753 C CA . SER A 1 96 ? 10.780 4.825 0.854 1.00 91.62 96 SER A CA 1
ATOM 754 C C . SER A 1 96 ? 9.415 5.420 1.210 1.00 91.62 96 SER A C 1
ATOM 756 O O . SER A 1 96 ? 8.637 4.778 1.915 1.00 91.62 96 SER A O 1
ATOM 758 N N . TRP A 1 97 ? 9.056 6.580 0.648 1.00 93.75 97 TRP A N 1
ATOM 759 C CA . TRP A 1 97 ? 7.727 7.173 0.841 1.00 93.75 97 TRP A CA 1
ATOM 760 C C . TRP A 1 97 ? 6.603 6.325 0.236 1.00 93.75 97 TRP A C 1
ATOM 762 O O . TRP A 1 97 ? 5.510 6.266 0.803 1.00 93.75 97 TRP A O 1
ATOM 772 N N . LYS A 1 98 ? 6.859 5.629 -0.881 1.00 92.56 98 LYS A N 1
ATOM 773 C CA . LYS A 1 98 ? 5.913 4.663 -1.459 1.00 92.56 98 LYS A CA 1
ATOM 774 C C . LYS A 1 98 ? 5.648 3.514 -0.489 1.00 92.56 98 LYS A C 1
ATOM 776 O O . LYS A 1 98 ? 4.489 3.192 -0.235 1.00 92.56 98 LYS A O 1
ATOM 781 N N . GLN A 1 99 ? 6.703 2.905 0.052 1.00 92.44 99 GLN A N 1
ATOM 782 C CA . GLN A 1 99 ? 6.586 1.809 1.018 1.00 92.44 99 GLN A CA 1
ATOM 783 C C . GLN A 1 99 ? 5.845 2.260 2.276 1.00 92.44 99 GLN A C 1
ATOM 785 O O . GLN A 1 99 ? 4.939 1.567 2.737 1.00 92.44 99 GLN A O 1
ATOM 790 N N . GLU A 1 100 ? 6.167 3.450 2.780 1.00 93.44 100 GLU A N 1
ATOM 791 C CA . GLU A 1 100 ? 5.490 4.042 3.928 1.00 93.44 100 GLU A CA 1
ATOM 792 C C . GLU A 1 100 ? 3.985 4.187 3.651 1.00 93.44 100 GLU A C 1
ATOM 794 O O . GLU A 1 100 ? 3.163 3.628 4.377 1.00 93.44 100 GLU A O 1
ATOM 799 N N . ALA A 1 101 ? 3.600 4.833 2.543 1.00 93.81 101 ALA A N 1
ATOM 800 C CA . ALA A 1 101 ? 2.197 4.972 2.146 1.00 93.81 101 ALA A CA 1
ATOM 801 C C . ALA A 1 101 ? 1.486 3.610 2.028 1.00 93.81 101 ALA A C 1
ATOM 803 O O . ALA A 1 101 ? 0.361 3.452 2.501 1.00 93.81 101 ALA A O 1
ATOM 804 N N . GLN A 1 102 ? 2.150 2.596 1.469 1.00 93.38 102 GLN A N 1
ATOM 805 C CA . GLN A 1 102 ? 1.604 1.240 1.364 1.00 93.38 102 GLN A CA 1
ATOM 806 C C . GLN A 1 102 ? 1.348 0.593 2.732 1.00 93.38 102 GLN A C 1
ATOM 808 O O . GLN A 1 102 ? 0.313 -0.058 2.910 1.00 93.38 102 GLN A O 1
ATOM 813 N N . VAL A 1 103 ? 2.238 0.790 3.708 1.00 93.81 103 VAL A N 1
ATOM 814 C CA . VAL A 1 103 ? 2.052 0.309 5.087 1.00 93.81 103 VAL A CA 1
ATOM 815 C C . VAL A 1 103 ? 0.866 1.009 5.751 1.00 93.81 103 VAL A C 1
ATOM 817 O O . VAL A 1 103 ? 0.029 0.349 6.372 1.00 93.81 103 VAL A O 1
ATOM 820 N N . TRP A 1 104 ? 0.719 2.323 5.575 1.00 94.62 104 TRP A N 1
ATOM 821 C CA . TRP A 1 104 ? -0.446 3.038 6.104 1.00 94.62 104 TRP A CA 1
ATOM 822 C C . TRP A 1 104 ? -1.746 2.608 5.430 1.00 94.62 104 TRP A C 1
ATOM 824 O O . TRP A 1 104 ? -2.755 2.443 6.112 1.00 94.62 104 TRP A O 1
ATOM 834 N N . ASN A 1 105 ? -1.721 2.316 4.129 1.00 93.69 105 ASN A N 1
ATOM 835 C CA . ASN A 1 105 ? -2.871 1.763 3.417 1.00 93.69 105 ASN A CA 1
ATOM 836 C C . ASN A 1 105 ? -3.281 0.392 3.982 1.00 93.69 105 ASN A C 1
ATOM 838 O O . ASN A 1 105 ? -4.465 0.111 4.177 1.00 93.69 105 ASN A O 1
ATOM 842 N N . LEU A 1 106 ? -2.307 -0.460 4.317 1.00 93.56 106 LEU A N 1
ATOM 843 C CA . LEU A 1 106 ? -2.575 -1.734 4.983 1.00 93.56 106 LEU A CA 1
ATOM 844 C C . LEU A 1 106 ? -3.274 -1.524 6.332 1.00 93.56 106 LEU A C 1
ATOM 846 O O . LEU A 1 106 ? -4.258 -2.204 6.633 1.00 93.56 106 LEU A O 1
ATOM 850 N N . LEU A 1 107 ? -2.799 -0.565 7.132 1.00 93.31 107 LEU A N 1
ATOM 851 C CA . LEU A 1 107 ? -3.404 -0.228 8.421 1.00 93.31 107 LEU A CA 1
ATOM 852 C C . LEU A 1 107 ? -4.844 0.281 8.264 1.00 93.31 107 LEU A C 1
ATOM 854 O O . LEU A 1 107 ? -5.715 -0.161 9.016 1.00 93.31 107 LEU A O 1
ATOM 858 N N . GLN A 1 108 ? -5.129 1.118 7.260 1.00 92.38 108 GLN A N 1
ATOM 859 C CA . GLN A 1 108 ? -6.498 1.559 6.949 1.00 92.38 108 GLN A CA 1
ATOM 860 C C . GLN A 1 108 ? -7.441 0.389 6.662 1.00 92.38 108 GLN A C 1
ATOM 862 O O . GLN A 1 108 ? -8.596 0.410 7.080 1.00 92.38 108 GLN A O 1
ATOM 867 N N . ASN A 1 109 ? -6.953 -0.646 5.977 1.00 90.38 109 ASN A N 1
ATOM 868 C CA . ASN A 1 109 ? -7.754 -1.815 5.621 1.00 90.38 109 ASN A CA 1
ATOM 869 C C . ASN A 1 109 ? -7.931 -2.799 6.792 1.00 90.38 109 ASN A C 1
ATOM 871 O O . ASN A 1 109 ? -8.948 -3.489 6.871 1.00 90.38 109 ASN A O 1
ATOM 875 N N . LEU A 1 110 ? -6.954 -2.887 7.702 1.00 91.75 110 LEU A N 1
ATOM 876 C CA . LEU A 1 110 ? -6.964 -3.837 8.822 1.00 91.75 110 LEU A CA 1
ATOM 877 C C . LEU A 1 110 ? -7.677 -3.312 10.072 1.00 91.75 110 LEU A C 1
ATOM 879 O O . LEU A 1 110 ? -8.360 -4.079 10.756 1.00 91.75 110 LEU A O 1
ATOM 883 N N . LEU A 1 111 ? -7.528 -2.025 10.395 1.00 90.94 111 LEU A N 1
ATOM 884 C CA . LEU A 1 111 ? -8.081 -1.452 11.624 1.00 90.94 111 LEU A CA 1
ATOM 885 C C . LEU A 1 111 ? -9.613 -1.560 11.721 1.00 90.94 111 LEU A C 1
ATOM 887 O O . LEU A 1 111 ? -10.093 -1.955 12.786 1.00 90.94 111 LEU A O 1
ATOM 891 N N . PRO A 1 112 ? -10.401 -1.303 10.658 1.00 89.19 112 PRO A N 1
ATOM 892 C CA . PRO A 1 112 ? -11.851 -1.486 10.699 1.00 89.19 112 PRO A CA 1
ATOM 893 C C . PRO A 1 112 ? -12.268 -2.947 10.905 1.00 89.19 112 PRO A C 1
ATOM 895 O O . PRO A 1 112 ? -13.277 -3.203 11.557 1.00 89.19 112 PRO A O 1
ATOM 898 N N . VAL A 1 113 ? -11.485 -3.901 10.385 1.00 87.44 113 VAL A N 1
ATOM 899 C CA . VAL A 1 113 ? -11.751 -5.343 10.528 1.00 87.44 113 VAL A CA 1
ATOM 900 C C . VAL A 1 113 ? -11.501 -5.803 11.966 1.00 87.44 113 VAL A C 1
ATOM 902 O O . VAL A 1 113 ? -12.279 -6.588 12.503 1.00 87.44 113 VAL A O 1
ATOM 905 N N . ARG A 1 114 ? -10.447 -5.287 12.612 1.00 87.19 114 ARG A N 1
ATOM 906 C CA . ARG A 1 114 ? -10.079 -5.636 13.996 1.00 87.19 114 ARG A CA 1
ATOM 907 C C . ARG A 1 114 ? -10.878 -4.909 15.061 1.00 87.19 114 ARG A C 1
ATOM 909 O O . ARG A 1 114 ? -11.134 -5.471 16.124 1.00 87.19 114 ARG A O 1
ATOM 916 N N . TYR A 1 115 ? -11.255 -3.664 14.791 1.00 85.25 115 TYR A N 1
ATOM 917 C CA . TYR A 1 115 ? -11.919 -2.793 15.755 1.00 85.25 115 TYR A CA 1
ATOM 918 C C . TYR A 1 115 ? -13.259 -2.270 15.220 1.00 85.25 115 TYR A C 1
ATOM 920 O O . TYR A 1 115 ? -13.449 -1.047 15.141 1.00 85.25 115 TYR A O 1
ATOM 928 N N . PRO A 1 116 ? -14.213 -3.164 14.883 1.00 80.25 116 PRO A N 1
ATOM 929 C CA . PRO A 1 116 ? -15.522 -2.757 14.394 1.00 80.25 116 PRO A CA 1
ATOM 930 C C . PRO A 1 116 ? -16.259 -1.908 15.438 1.00 80.25 116 PRO A C 1
ATOM 932 O O . PRO A 1 116 ? -16.041 -2.012 16.650 1.00 80.25 116 PRO A O 1
ATOM 935 N N . ALA A 1 117 ? -17.123 -1.002 14.984 1.00 74.44 117 ALA A N 1
ATOM 936 C CA . ALA A 1 117 ? -18.019 -0.271 15.874 1.00 74.44 117 ALA A CA 1
ATOM 937 C C . ALA A 1 117 ? -18.914 -1.241 16.643 1.00 74.44 117 ALA A C 1
ATOM 939 O O . ALA A 1 117 ? -19.540 -2.099 16.040 1.00 74.44 117 ALA A O 1
ATOM 940 N N . VAL A 1 118 ? -18.948 -1.095 17.973 1.00 64.94 118 VAL A N 1
ATOM 941 C CA . VAL A 1 118 ? -19.719 -1.958 18.886 1.00 64.94 118 VAL A CA 1
ATOM 942 C C . VAL A 1 118 ? -21.215 -1.944 18.535 1.00 64.94 118 VAL A C 1
ATOM 944 O O . VAL A 1 118 ? -21.899 -2.938 18.746 1.00 64.94 118 VAL A O 1
ATOM 947 N N . ASP A 1 119 ? -21.691 -0.864 17.907 1.00 53.16 119 ASP A N 1
ATOM 948 C CA . ASP A 1 119 ? -23.083 -0.706 17.465 1.00 53.16 119 ASP A CA 1
ATOM 949 C C . ASP A 1 119 ? -23.346 -1.244 16.051 1.00 53.16 119 ASP A C 1
ATOM 951 O O . ASP A 1 119 ? -24.494 -1.375 15.625 1.00 53.16 119 ASP A O 1
ATOM 955 N N . VAL A 1 120 ? -2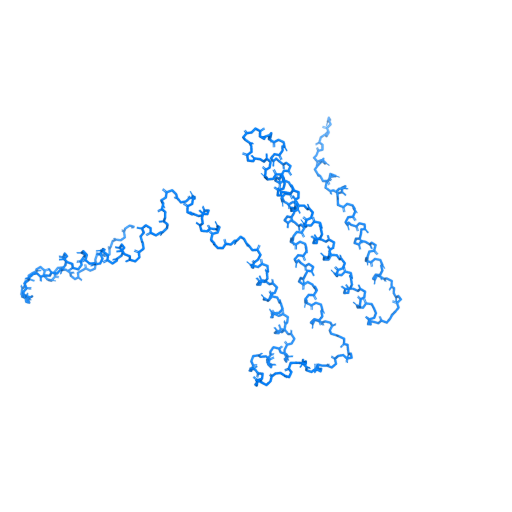2.292 -1.615 15.322 1.00 52.38 120 VAL A N 1
ATOM 956 C CA . VAL A 1 120 ? -22.421 -2.359 14.074 1.00 52.38 120 VAL A CA 1
ATOM 957 C C . VAL A 1 120 ? -22.444 -3.828 14.467 1.00 52.38 120 VAL A C 1
ATOM 959 O O . VAL A 1 120 ? -21.482 -4.578 14.309 1.00 52.38 120 VAL A O 1
ATOM 962 N N . THR A 1 121 ? -23.613 -4.256 14.950 1.00 46.41 121 THR A N 1
ATOM 963 C CA . THR A 1 121 ? -24.082 -5.598 14.586 1.00 46.41 121 THR A CA 1
ATOM 964 C C . THR A 1 121 ? -23.755 -5.801 13.103 1.00 46.41 121 THR A C 1
ATOM 966 O O . THR A 1 121 ? -23.900 -4.842 12.339 1.00 46.41 121 THR A O 1
ATOM 969 N N . PRO A 1 122 ? -23.270 -6.975 12.664 1.00 48.56 122 PRO A N 1
ATOM 970 C CA . PRO A 1 122 ? -23.079 -7.242 11.247 1.00 48.56 122 PRO A CA 1
ATOM 971 C C . PRO A 1 122 ? -24.460 -7.280 10.581 1.00 48.56 122 PRO A C 1
ATOM 973 O O . PRO A 1 122 ? -25.005 -8.338 10.280 1.00 48.56 122 PRO A O 1
ATOM 976 N N . SER A 1 123 ? -25.061 -6.106 10.390 1.00 47.69 123 SER A N 1
ATOM 977 C CA . SER A 1 123 ? -26.103 -5.873 9.421 1.00 47.69 123 SER A CA 1
ATOM 978 C C . SER A 1 123 ? -25.447 -6.245 8.109 1.00 47.69 123 SER A C 1
ATOM 980 O O . SER A 1 123 ? -24.466 -5.622 7.691 1.00 47.69 123 SER A O 1
ATOM 982 N N . GLY A 1 124 ? -25.881 -7.383 7.572 1.00 48.12 124 GLY A N 1
ATOM 983 C CA . GLY A 1 124 ? -25.324 -7.966 6.367 1.00 48.12 124 GLY A CA 1
ATOM 984 C C . GLY A 1 124 ? -25.185 -6.913 5.265 1.00 48.12 124 GLY A C 1
ATOM 985 O O . GLY A 1 124 ? -25.947 -5.943 5.228 1.00 48.12 124 GLY A O 1
ATOM 986 N N . PRO A 1 125 ? -24.200 -7.074 4.371 1.00 46.19 125 PRO A N 1
ATOM 987 C CA . PRO A 1 125 ? -23.930 -6.072 3.353 1.00 46.19 125 PRO A CA 1
ATOM 988 C C . PRO A 1 125 ? -25.192 -5.779 2.516 1.00 46.19 125 PRO A C 1
ATOM 990 O O . PRO A 1 125 ? -25.927 -6.715 2.189 1.00 46.19 125 PRO A O 1
ATOM 993 N N . PRO A 1 126 ? -25.413 -4.522 2.080 1.00 45.50 126 PRO A N 1
ATOM 994 C CA . PRO A 1 126 ? -26.489 -4.123 1.167 1.00 45.50 126 PRO A CA 1
ATOM 995 C C . PRO A 1 126 ? -26.261 -4.614 -0.278 1.00 45.50 126 PRO A C 1
ATOM 997 O O . PRO A 1 126 ? -26.652 -3.962 -1.240 1.00 45.50 126 PRO A O 1
ATOM 1000 N N . PHE A 1 127 ? -25.650 -5.787 -0.453 1.00 47.03 127 PHE A N 1
ATOM 1001 C CA . PHE A 1 127 ? -25.606 -6.502 -1.724 1.00 47.03 127 PHE A CA 1
ATOM 1002 C C . PHE A 1 127 ? -26.754 -7.512 -1.764 1.00 47.03 127 PHE A C 1
ATOM 1004 O O . PHE A 1 127 ? -26.574 -8.726 -1.775 1.00 47.03 127 PHE A O 1
ATOM 1011 N N . ALA A 1 128 ? -27.974 -6.979 -1.801 1.00 42.75 128 ALA A N 1
ATOM 1012 C CA . ALA A 1 128 ? -29.128 -7.708 -2.300 1.00 42.75 128 ALA A CA 1
ATOM 1013 C C . ALA A 1 128 ? -29.060 -7.747 -3.837 1.00 42.75 128 ALA A C 1
ATOM 1015 O O . ALA A 1 128 ? -29.900 -7.178 -4.526 1.00 42.75 128 ALA A O 1
ATOM 1016 N N . SER A 1 129 ? -28.043 -8.410 -4.391 1.00 47.66 129 SER A N 1
ATOM 1017 C CA . SER A 1 129 ? -28.143 -8.965 -5.736 1.00 47.66 129 SER A CA 1
ATOM 1018 C C . SER A 1 129 ? -28.205 -10.480 -5.605 1.00 47.66 129 SER A C 1
ATOM 1020 O O . SER A 1 129 ? -27.289 -11.157 -5.149 1.00 47.66 129 SER A O 1
ATOM 1022 N N . SER A 1 130 ? -29.390 -10.979 -5.935 1.00 48.50 130 SER A N 1
ATOM 1023 C CA . SER A 1 130 ? -29.793 -12.372 -6.047 1.00 48.50 130 SER A CA 1
ATOM 1024 C C . SER A 1 130 ? -28.710 -13.268 -6.663 1.00 48.50 130 SER A C 1
ATOM 1026 O O . SER A 1 130 ? -28.615 -13.433 -7.873 1.00 48.50 130 SER A O 1
ATOM 1028 N N . THR A 1 131 ? -27.873 -13.862 -5.824 1.00 55.47 131 THR A N 1
ATOM 1029 C CA . THR A 1 131 ? -27.146 -15.112 -6.058 1.00 55.47 131 THR A CA 1
ATOM 1030 C C . THR A 1 131 ? -26.832 -15.630 -4.665 1.00 55.47 131 THR A C 1
ATOM 1032 O O . THR A 1 131 ? -26.379 -14.861 -3.819 1.00 55.47 131 THR A O 1
ATOM 1035 N N . LYS A 1 132 ? -27.138 -16.901 -4.378 1.00 62.28 132 LYS A N 1
ATOM 1036 C CA . LYS A 1 132 ? -26.841 -17.510 -3.071 1.00 62.28 132 LYS A CA 1
ATOM 1037 C C . LYS A 1 132 ? -25.397 -17.138 -2.704 1.00 62.28 132 LYS A C 1
ATOM 1039 O O . LYS A 1 132 ? -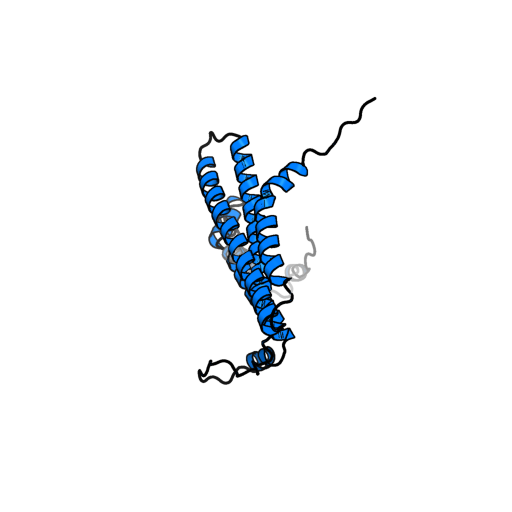24.525 -17.440 -3.524 1.00 62.28 132 LYS A O 1
ATOM 1044 N N . PRO A 1 133 ? -25.132 -16.464 -1.563 1.00 65.00 133 PRO A N 1
ATOM 1045 C CA . PRO A 1 133 ? -23.765 -16.150 -1.182 1.00 65.00 133 PRO A CA 1
ATOM 1046 C C . PRO A 1 133 ? -23.003 -17.466 -1.223 1.00 65.00 133 PRO A C 1
ATOM 1048 O O . PRO A 1 133 ? -23.424 -18.451 -0.609 1.00 65.00 133 PRO A O 1
ATOM 1051 N N . THR A 1 134 ? -21.963 -17.526 -2.053 1.00 78.50 134 THR A N 1
ATOM 1052 C CA . THR A 1 134 ? -21.160 -18.740 -2.166 1.00 78.50 134 THR A CA 1
ATOM 1053 C C . THR A 1 134 ? -20.693 -19.111 -0.761 1.00 78.50 134 THR A C 1
ATOM 1055 O O . THR A 1 134 ? -20.458 -18.230 0.070 1.00 78.50 134 THR A O 1
ATOM 1058 N N . LEU A 1 135 ? -20.568 -20.409 -0.473 1.00 86.50 135 LEU A N 1
ATOM 1059 C CA . LEU A 1 135 ? -20.135 -20.895 0.845 1.00 86.50 135 LEU A CA 1
ATOM 1060 C C . LEU A 1 135 ? -18.853 -20.183 1.327 1.00 86.50 135 LEU A C 1
ATOM 1062 O O . LEU A 1 135 ? -18.661 -19.945 2.519 1.00 86.50 135 LEU A O 1
ATOM 1066 N N . TRP A 1 136 ? -18.025 -19.757 0.371 1.00 85.50 136 TRP A N 1
ATOM 1067 C CA . TRP A 1 136 ? -16.875 -18.887 0.567 1.00 85.50 136 TRP A CA 1
ATOM 1068 C C . TRP A 1 136 ? -17.203 -17.524 1.196 1.00 85.50 136 TRP A C 1
ATOM 1070 O O . TRP A 1 136 ? -16.603 -17.169 2.205 1.00 85.50 136 TRP A O 1
ATOM 1080 N N . HIS A 1 137 ? -18.163 -16.763 0.662 1.00 86.50 137 HIS A N 1
ATOM 1081 C CA . HIS A 1 137 ? -18.543 -15.462 1.228 1.00 86.50 137 HIS A CA 1
ATOM 1082 C C . HIS A 1 137 ? -19.117 -15.593 2.641 1.00 86.50 137 HIS A C 1
ATOM 1084 O O . HIS A 1 137 ? -18.782 -14.789 3.509 1.00 86.50 137 HIS A O 1
ATOM 1090 N N . SER A 1 138 ? -19.920 -16.629 2.902 1.00 84.75 138 SER A N 1
ATOM 1091 C CA . SER A 1 138 ? -20.404 -16.904 4.260 1.00 84.75 138 SER A CA 1
ATOM 1092 C C . SER A 1 138 ? -19.274 -17.281 5.220 1.00 84.75 138 SER A C 1
ATOM 1094 O O . SER A 1 138 ? -19.277 -16.831 6.362 1.00 84.75 138 SER A O 1
ATOM 1096 N N . PHE A 1 139 ? -18.285 -18.059 4.762 1.00 88.44 139 PHE A N 1
ATOM 1097 C CA . PHE A 1 139 ? -17.118 -18.426 5.566 1.00 88.44 139 PHE A CA 1
ATOM 1098 C C . PHE A 1 139 ? -16.260 -17.207 5.914 1.00 88.44 139 PHE A C 1
ATOM 1100 O O . PHE A 1 139 ? -15.888 -17.030 7.072 1.00 88.44 139 PHE A O 1
ATOM 1107 N N . VAL A 1 140 ? -15.978 -16.352 4.926 1.00 89.06 140 VAL A N 1
ATOM 1108 C CA . VAL A 1 140 ? -15.176 -15.142 5.128 1.00 89.06 140 VAL A CA 1
ATOM 1109 C C . VAL A 1 140 ? -15.881 -14.199 6.101 1.00 89.06 140 VAL A C 1
ATOM 1111 O O . VAL A 1 140 ? -15.263 -13.785 7.071 1.00 89.06 140 VAL A O 1
ATOM 1114 N N . ASN A 1 141 ? -17.177 -13.934 5.921 1.00 84.44 141 ASN A N 1
ATOM 1115 C CA . ASN A 1 141 ? -17.927 -13.032 6.804 1.00 84.44 141 ASN A CA 1
ATOM 1116 C C . ASN A 1 141 ? -18.120 -13.591 8.226 1.00 84.44 141 ASN A C 1
ATOM 1118 O O . ASN A 1 141 ? -18.232 -12.823 9.176 1.00 84.44 141 ASN A O 1
ATOM 1122 N N . GLY A 1 142 ? -18.171 -14.918 8.381 1.00 85.12 142 GLY A N 1
ATOM 1123 C CA . GLY A 1 142 ? -18.322 -15.578 9.680 1.00 85.12 142 GLY A CA 1
ATOM 1124 C C . GLY A 1 142 ? -17.022 -15.719 10.478 1.00 85.12 142 GLY A C 1
ATOM 1125 O O . GLY A 1 142 ? -17.075 -16.062 11.657 1.00 85.12 142 GLY A O 1
ATOM 1126 N N . ASN A 1 143 ? -15.860 -15.475 9.862 1.00 89.38 143 ASN A N 1
ATOM 1127 C CA . ASN A 1 143 ? -14.559 -15.640 10.502 1.00 89.38 143 ASN A CA 1
ATOM 1128 C C . ASN A 1 143 ? -13.719 -14.350 10.397 1.00 89.38 143 ASN A C 1
ATOM 1130 O O . ASN A 1 143 ? -13.212 -14.043 9.314 1.00 89.38 143 ASN A O 1
ATOM 1134 N N . PRO A 1 144 ? -13.480 -13.626 11.509 1.00 86.88 144 PRO A N 1
ATOM 1135 C CA . PRO A 1 144 ? -12.726 -12.370 11.481 1.00 86.88 144 PRO A CA 1
ATOM 1136 C C . PRO A 1 144 ? -11.294 -12.558 10.957 1.00 86.88 144 PRO A C 1
ATOM 1138 O O . PRO A 1 144 ? -10.796 -11.721 10.211 1.00 86.88 144 PRO A O 1
ATOM 1141 N N . LEU A 1 145 ? -10.659 -13.700 11.241 1.00 90.50 145 LEU A N 1
ATOM 1142 C CA . LEU A 1 145 ? -9.321 -14.018 10.737 1.00 90.50 145 LEU A CA 1
ATOM 1143 C C . LEU A 1 145 ? -9.312 -14.233 9.216 1.00 90.50 145 LEU A C 1
ATOM 1145 O O . LEU A 1 145 ? -8.337 -13.897 8.542 1.00 90.50 145 LEU A O 1
ATOM 1149 N N . ALA A 1 146 ? -10.384 -14.805 8.661 1.00 90.31 146 ALA A N 1
ATOM 1150 C CA . ALA A 1 146 ? -10.522 -14.970 7.217 1.00 90.31 146 ALA A CA 1
ATOM 1151 C C . ALA A 1 146 ? -10.729 -13.617 6.522 1.00 90.31 146 ALA A C 1
ATOM 1153 O O . ALA A 1 146 ? -10.138 -13.391 5.466 1.00 90.31 146 ALA A O 1
ATOM 1154 N N . MET A 1 147 ? -11.498 -12.706 7.132 1.00 90.69 147 MET A N 1
ATOM 1155 C CA . MET A 1 147 ? -11.643 -11.334 6.638 1.00 90.69 147 MET A CA 1
ATOM 1156 C C . MET A 1 147 ? -10.313 -10.583 6.631 1.00 90.69 147 MET A C 1
ATOM 1158 O O . MET A 1 147 ? -9.961 -10.005 5.609 1.00 90.69 147 MET A O 1
ATOM 1162 N N . GLU A 1 148 ? -9.540 -10.643 7.720 1.00 92.06 148 GLU A N 1
ATOM 1163 C CA . GLU A 1 148 ? -8.221 -9.999 7.785 1.00 92.06 148 GLU A CA 1
ATOM 1164 C C . GLU A 1 148 ? -7.296 -10.495 6.673 1.00 92.06 148 GLU A C 1
ATOM 1166 O O . GLU A 1 148 ? -6.728 -9.699 5.930 1.00 92.06 148 GLU A O 1
ATOM 1171 N N . ARG A 1 149 ? -7.183 -11.819 6.508 1.00 93.38 149 ARG A N 1
ATOM 1172 C CA . ARG A 1 149 ? -6.338 -12.424 5.468 1.00 93.38 149 ARG A CA 1
ATOM 1173 C C . ARG A 1 149 ? -6.799 -12.050 4.065 1.00 93.38 149 ARG A C 1
ATOM 1175 O O . ARG A 1 149 ? -5.964 -11.792 3.206 1.00 93.38 149 ARG A O 1
ATOM 1182 N N . MET A 1 150 ? -8.109 -11.997 3.833 1.00 91.62 150 MET A N 1
ATOM 1183 C CA . MET A 1 150 ? -8.665 -11.541 2.561 1.00 91.62 150 MET A CA 1
ATOM 1184 C C . MET A 1 150 ? -8.315 -10.071 2.293 1.00 91.62 150 MET A C 1
ATOM 1186 O O . MET A 1 150 ? -7.939 -9.737 1.172 1.00 91.62 150 MET A O 1
ATOM 1190 N N . SER A 1 151 ? -8.389 -9.202 3.304 1.00 91.44 151 SER A N 1
ATOM 1191 C CA . SER A 1 151 ? -7.977 -7.799 3.186 1.00 91.44 151 SER A CA 1
ATOM 1192 C C . SER A 1 151 ? -6.485 -7.665 2.873 1.00 91.44 151 SER A C 1
ATOM 1194 O O . SER A 1 151 ? -6.131 -6.915 1.968 1.00 91.44 151 SER A O 1
ATOM 1196 N N . VAL A 1 152 ? -5.619 -8.443 3.535 1.00 93.50 152 VAL A N 1
ATOM 1197 C CA . VAL A 1 152 ? -4.174 -8.480 3.231 1.00 93.50 152 VAL A CA 1
ATOM 1198 C C . VAL A 1 152 ? -3.919 -8.964 1.804 1.00 93.50 152 VAL A C 1
ATOM 1200 O O . VAL A 1 152 ? -3.132 -8.356 1.089 1.00 93.50 152 VAL A O 1
ATOM 1203 N N . LEU A 1 153 ? -4.590 -10.033 1.362 1.00 93.94 153 LEU A N 1
ATOM 1204 C CA . LEU A 1 153 ? -4.434 -10.553 -0.000 1.00 93.94 153 LEU A CA 1
ATOM 1205 C C . LEU A 1 153 ? -4.867 -9.537 -1.058 1.00 93.94 153 LEU A C 1
ATOM 1207 O O . LEU A 1 153 ? -4.189 -9.381 -2.069 1.00 93.94 153 LEU A O 1
ATOM 1211 N N . ARG A 1 154 ? -5.975 -8.827 -0.823 1.00 91.69 154 ARG A N 1
ATOM 1212 C CA . ARG A 1 154 ? -6.428 -7.747 -1.709 1.00 91.69 154 ARG A CA 1
ATOM 1213 C C . ARG A 1 154 ? -5.419 -6.608 -1.763 1.00 91.69 154 ARG A C 1
ATOM 1215 O O . ARG A 1 154 ? -5.097 -6.149 -2.848 1.00 91.69 154 ARG A O 1
ATOM 1222 N N . TRP A 1 155 ? -4.895 -6.200 -0.612 1.00 93.06 155 TRP A N 1
ATOM 1223 C CA . TRP A 1 155 ? -3.857 -5.176 -0.529 1.00 93.06 155 TRP A CA 1
ATOM 1224 C C . TRP A 1 155 ? -2.577 -5.586 -1.278 1.00 93.06 155 TRP A C 1
ATOM 1226 O O . TRP A 1 155 ? -2.085 -4.822 -2.105 1.00 93.06 155 TRP A O 1
ATOM 1236 N N . LEU A 1 156 ? -2.094 -6.819 -1.079 1.00 93.38 156 LEU A N 1
ATOM 1237 C CA . LEU A 1 156 ? -0.946 -7.371 -1.813 1.00 93.38 156 LEU A CA 1
ATOM 1238 C C . LEU A 1 156 ? -1.187 -7.385 -3.322 1.00 93.38 156 LEU A C 1
ATOM 1240 O O . LEU A 1 156 ? -0.293 -7.042 -4.091 1.00 93.38 156 LEU A O 1
ATOM 1244 N N . HIS A 1 157 ? -2.391 -7.771 -3.746 1.00 91.62 157 HIS A N 1
ATOM 1245 C CA . HIS A 1 157 ? -2.760 -7.765 -5.154 1.00 91.62 157 HIS A CA 1
ATOM 1246 C C . HIS A 1 157 ? -2.693 -6.350 -5.742 1.00 91.62 157 HIS A C 1
ATOM 1248 O O . HIS A 1 157 ? -2.098 -6.169 -6.800 1.00 91.62 157 HIS A O 1
ATOM 1254 N N . THR A 1 158 ? -3.248 -5.347 -5.052 1.00 88.62 158 THR A N 1
ATOM 1255 C CA . THR A 1 158 ? -3.181 -3.945 -5.491 1.00 88.62 158 THR A CA 1
ATOM 1256 C C . THR A 1 158 ? -1.733 -3.483 -5.653 1.00 88.62 158 THR A C 1
ATOM 1258 O O . THR A 1 158 ? -1.376 -2.978 -6.712 1.00 88.62 158 THR A O 1
ATOM 1261 N N . ILE A 1 159 ? -0.868 -3.744 -4.670 1.00 88.75 159 ILE A N 1
ATOM 1262 C CA . ILE A 1 159 ? 0.551 -3.357 -4.745 1.00 88.75 159 ILE A CA 1
ATOM 1263 C C . ILE A 1 159 ? 1.282 -4.083 -5.874 1.00 88.75 159 ILE A C 1
ATOM 1265 O O . ILE A 1 159 ? 2.083 -3.479 -6.583 1.00 88.75 159 ILE A O 1
ATOM 1269 N N . SER A 1 160 ? 1.006 -5.373 -6.064 1.00 83.81 160 SER A N 1
ATOM 1270 C CA . SER A 1 160 ? 1.625 -6.154 -7.135 1.00 83.81 160 SER A CA 1
ATOM 1271 C C . SER A 1 160 ? 1.177 -5.701 -8.525 1.00 83.81 160 SER A C 1
ATOM 1273 O O . SER A 1 160 ? 1.915 -5.908 -9.483 1.00 83.81 160 SER A O 1
ATOM 1275 N N . SER A 1 161 ? -0.015 -5.110 -8.648 1.00 81.00 161 SER A N 1
ATOM 1276 C CA . SER A 1 161 ? -0.520 -4.579 -9.918 1.00 81.00 161 SER A CA 1
ATOM 1277 C C . SER A 1 161 ? 0.049 -3.206 -10.295 1.00 81.00 161 SER A C 1
ATOM 1279 O O . SER A 1 161 ? -0.100 -2.794 -11.437 1.00 81.00 161 SER A O 1
ATOM 1281 N N . GLU A 1 162 ? 0.730 -2.513 -9.376 1.00 77.31 162 GLU A N 1
ATOM 1282 C CA . GLU A 1 162 ? 1.375 -1.209 -9.619 1.00 77.31 162 GLU A CA 1
ATOM 1283 C C . GLU A 1 162 ? 2.792 -1.315 -10.228 1.00 77.31 162 GLU A C 1
ATOM 1285 O O . GLU A 1 162 ? 3.538 -0.331 -10.238 1.00 77.31 162 GLU A O 1
ATOM 1290 N N . GLY A 1 163 ? 3.206 -2.506 -10.668 1.00 73.00 163 GLY A N 1
ATOM 1291 C CA . GLY A 1 163 ? 4.489 -2.721 -11.344 1.00 73.00 163 GLY A CA 1
ATOM 1292 C C . GLY A 1 163 ? 4.500 -2.242 -12.805 1.00 73.00 163 GLY A C 1
ATOM 1293 O O . GLY A 1 163 ? 3.439 -1.924 -13.346 1.00 73.00 163 GLY A O 1
ATOM 1294 N N . PRO A 1 164 ? 5.686 -2.198 -13.449 1.00 75.69 164 PRO A N 1
ATOM 1295 C CA . PRO A 1 164 ? 5.790 -2.000 -14.896 1.00 75.69 164 PRO A CA 1
ATOM 1296 C C . PRO A 1 164 ? 4.967 -3.056 -15.635 1.00 75.69 164 PRO A C 1
ATOM 1298 O O . PRO A 1 164 ? 4.757 -4.167 -15.127 1.00 75.69 164 PRO A O 1
ATOM 1301 N N . SER A 1 165 ? 4.466 -2.700 -16.817 1.00 78.62 165 SER A N 1
ATOM 1302 C CA . SER A 1 165 ? 3.655 -3.635 -17.593 1.00 78.62 165 SER A CA 1
ATOM 1303 C C . SER A 1 165 ? 4.471 -4.889 -17.925 1.00 78.62 165 SER A C 1
ATOM 1305 O O . SER A 1 165 ? 5.695 -4.849 -18.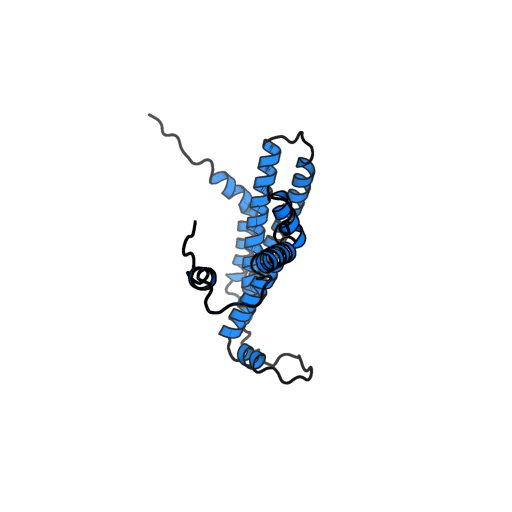056 1.00 78.62 165 SER A O 1
ATOM 1307 N N . ILE A 1 166 ? 3.803 -6.042 -18.038 1.00 78.81 166 ILE A N 1
ATOM 1308 C CA . ILE A 1 166 ? 4.486 -7.291 -18.414 1.00 78.81 166 ILE A CA 1
ATOM 1309 C C . ILE A 1 166 ? 5.211 -7.118 -19.753 1.00 78.81 166 ILE A C 1
ATOM 1311 O O . ILE A 1 166 ? 6.290 -7.673 -19.922 1.00 78.81 166 ILE A O 1
ATOM 1315 N N . ASP A 1 167 ? 4.653 -6.317 -20.659 1.00 83.81 167 ASP A N 1
ATOM 1316 C CA . ASP A 1 167 ? 5.243 -6.032 -21.963 1.00 83.81 167 ASP A CA 1
ATOM 1317 C C . ASP A 1 167 ? 6.558 -5.244 -21.839 1.00 83.81 167 ASP A C 1
ATOM 1319 O O . ASP A 1 167 ? 7.542 -5.636 -22.458 1.00 83.81 167 ASP A O 1
ATOM 1323 N N . GLU A 1 168 ? 6.623 -4.223 -20.974 1.00 82.50 168 GLU A N 1
ATOM 1324 C CA . GLU A 1 168 ? 7.867 -3.489 -20.670 1.00 82.50 168 GLU A CA 1
ATOM 1325 C C . GLU A 1 168 ? 8.940 -4.411 -20.078 1.00 82.50 168 GLU A C 1
ATOM 1327 O O . GLU A 1 168 ? 10.092 -4.393 -20.501 1.00 82.50 168 GLU A O 1
ATOM 1332 N N . VAL A 1 169 ? 8.561 -5.277 -19.131 1.00 81.44 169 VAL A N 1
ATOM 1333 C CA . VAL A 1 169 ? 9.500 -6.234 -18.523 1.00 81.44 169 VAL A CA 1
ATOM 1334 C C . VAL A 1 169 ? 10.001 -7.243 -19.558 1.00 81.44 169 VAL A C 1
ATOM 1336 O O . VAL A 1 169 ? 11.166 -7.636 -19.531 1.00 81.44 169 VAL A O 1
ATOM 1339 N N . VAL A 1 170 ? 9.135 -7.683 -20.472 1.00 82.19 170 VAL A N 1
ATOM 1340 C CA . VAL A 1 170 ? 9.513 -8.577 -21.571 1.00 82.19 170 VAL A CA 1
ATOM 1341 C C . VAL A 1 170 ? 10.459 -7.871 -22.538 1.00 82.19 170 VAL A C 1
ATOM 1343 O O . VAL A 1 170 ? 11.452 -8.477 -22.931 1.00 82.19 170 VAL A O 1
ATOM 1346 N N . GLU A 1 171 ? 10.201 -6.610 -22.885 1.00 81.38 171 GLU A N 1
ATOM 1347 C CA . GLU A 1 171 ? 11.071 -5.809 -23.749 1.00 81.38 171 GLU A CA 1
ATOM 1348 C C . GLU A 1 171 ? 12.461 -5.612 -23.127 1.00 81.38 171 GLU A C 1
ATOM 1350 O O . GLU A 1 171 ? 13.465 -5.904 -23.778 1.00 81.38 171 GLU A O 1
ATOM 1355 N N . ASP A 1 172 ? 12.536 -5.251 -21.845 1.00 80.44 172 ASP A N 1
ATOM 1356 C CA . ASP A 1 172 ? 13.799 -5.127 -21.108 1.00 80.44 172 ASP A CA 1
ATOM 1357 C C . ASP A 1 172 ? 14.554 -6.460 -21.029 1.00 80.44 172 ASP A C 1
ATOM 1359 O O . ASP A 1 172 ? 15.775 -6.519 -21.204 1.00 80.44 172 ASP A O 1
ATOM 1363 N N . LEU A 1 173 ? 13.850 -7.566 -20.775 1.00 79.75 173 LEU A N 1
ATOM 1364 C CA . LEU A 1 173 ? 14.457 -8.899 -20.762 1.00 79.75 173 LEU A CA 1
ATOM 1365 C C . LEU A 1 173 ? 14.931 -9.322 -22.156 1.00 79.75 173 LEU A C 1
ATOM 1367 O O . LEU A 1 173 ? 15.957 -9.991 -22.264 1.00 79.75 173 LEU A O 1
ATOM 1371 N N . HIS A 1 174 ? 14.218 -8.933 -23.215 1.00 75.31 174 HIS A N 1
ATOM 1372 C CA . HIS A 1 174 ? 14.624 -9.164 -24.600 1.00 75.31 174 HIS A CA 1
ATOM 1373 C C . HIS A 1 174 ? 15.867 -8.346 -24.960 1.00 75.31 174 HIS A C 1
ATOM 1375 O O . HIS A 1 174 ? 16.777 -8.887 -25.583 1.00 75.31 174 HIS A O 1
ATOM 1381 N N . ALA A 1 175 ? 15.930 -7.079 -24.544 1.00 77.69 175 ALA A N 1
ATOM 1382 C CA . ALA A 1 175 ? 17.077 -6.204 -24.768 1.00 77.69 175 ALA A CA 1
ATOM 1383 C C . ALA A 1 175 ? 18.336 -6.695 -24.033 1.00 77.69 175 ALA A C 1
ATOM 1385 O O . ALA A 1 175 ? 19.435 -6.632 -24.579 1.00 77.69 175 ALA A O 1
ATOM 1386 N N . ASN A 1 176 ? 18.173 -7.228 -22.817 1.00 72.50 176 ASN A N 1
ATOM 1387 C CA . ASN A 1 176 ? 19.273 -7.732 -21.988 1.00 72.50 176 ASN A CA 1
ATOM 1388 C C . ASN A 1 176 ? 19.665 -9.191 -22.284 1.00 72.50 176 ASN A C 1
ATOM 1390 O O . ASN A 1 176 ? 20.683 -9.679 -21.786 1.00 72.50 176 ASN A O 1
ATOM 1394 N N . ALA A 1 177 ? 18.871 -9.921 -23.067 1.00 74.62 177 ALA A N 1
ATOM 1395 C CA . ALA A 1 177 ? 19.226 -11.259 -23.506 1.00 74.62 177 ALA A CA 1
ATOM 1396 C C . ALA A 1 177 ? 20.179 -11.179 -24.711 1.00 74.62 177 ALA A C 1
ATOM 1398 O O . ALA A 1 177 ? 19.746 -11.075 -25.855 1.00 74.62 177 ALA A O 1
ATOM 1399 N N . ASP A 1 178 ? 21.485 -11.362 -24.476 1.00 56.53 178 ASP A N 1
ATOM 1400 C CA . ASP A 1 178 ? 22.523 -11.509 -25.525 1.00 56.53 178 ASP A CA 1
ATOM 1401 C C . ASP A 1 178 ? 22.240 -12.651 -26.540 1.00 56.53 178 ASP A C 1
ATOM 1403 O O . ASP A 1 178 ? 22.913 -12.798 -27.562 1.00 56.53 178 ASP A O 1
ATOM 1407 N N . ARG A 1 179 ? 21.230 -13.488 -26.273 1.00 55.72 179 ARG A N 1
ATOM 1408 C CA . ARG A 1 179 ? 20.621 -14.435 -27.214 1.00 55.72 179 ARG A CA 1
ATOM 1409 C C . ARG A 1 179 ? 19.239 -13.909 -27.577 1.00 55.72 179 ARG A C 1
ATOM 1411 O O . ARG A 1 179 ? 18.291 -14.188 -26.850 1.00 55.72 179 ARG A O 1
ATOM 1418 N N . GLY A 1 180 ? 19.156 -13.160 -28.675 1.00 57.75 180 GLY A N 1
ATOM 1419 C CA . GLY A 1 180 ? 17.924 -12.517 -29.133 1.00 57.75 180 GLY A CA 1
ATOM 1420 C C . GLY A 1 180 ? 16.681 -13.410 -29.087 1.00 57.75 180 GLY A C 1
ATOM 1421 O O . GLY A 1 180 ? 16.783 -14.619 -29.263 1.00 57.75 180 GLY A O 1
ATOM 1422 N N . ASP A 1 181 ? 15.540 -12.753 -28.864 1.00 56.31 181 ASP A N 1
ATOM 1423 C CA . ASP A 1 181 ? 14.164 -13.257 -28.791 1.00 56.31 181 ASP A CA 1
ATOM 1424 C C . ASP A 1 181 ? 14.020 -14.587 -28.024 1.00 56.31 181 ASP A C 1
ATOM 1426 O O . ASP A 1 181 ? 14.394 -15.658 -28.498 1.00 56.31 181 ASP A O 1
ATOM 1430 N N . ILE A 1 182 ? 13.402 -14.570 -26.839 1.00 56.06 182 ILE A N 1
ATOM 1431 C CA . ILE A 1 182 ? 13.233 -15.749 -25.954 1.00 56.06 182 ILE A CA 1
ATOM 1432 C C . ILE A 1 182 ? 12.421 -16.879 -26.652 1.00 56.06 182 ILE A C 1
ATOM 1434 O O . ILE A 1 182 ? 12.360 -18.026 -26.205 1.00 56.06 182 ILE A O 1
ATOM 1438 N N . ILE A 1 183 ? 11.863 -16.588 -27.831 1.00 54.97 183 ILE A N 1
ATOM 1439 C CA . ILE A 1 183 ? 11.234 -17.507 -28.787 1.00 54.97 183 ILE A CA 1
ATOM 1440 C C . ILE A 1 183 ? 12.263 -18.328 -29.607 1.00 54.97 183 ILE A C 1
ATOM 1442 O O . ILE A 1 183 ? 11.881 -19.217 -30.372 1.00 54.97 183 ILE A O 1
ATOM 1446 N N . ALA A 1 184 ? 13.574 -18.124 -29.443 1.00 57.06 184 ALA A N 1
ATOM 1447 C CA . ALA A 1 184 ? 14.606 -18.789 -30.247 1.00 57.06 184 ALA A CA 1
ATOM 1448 C C . ALA A 1 184 ? 14.556 -20.332 -30.170 1.00 57.06 184 ALA A C 1
ATOM 1450 O O . ALA A 1 184 ? 14.914 -21.020 -31.129 1.00 57.06 184 ALA A O 1
ATOM 1451 N N . HIS A 1 185 ? 13.998 -20.901 -29.094 1.00 60.22 185 HIS A N 1
ATOM 1452 C CA . HIS A 1 185 ? 13.654 -22.325 -29.009 1.00 60.22 185 HIS A CA 1
ATOM 1453 C C . HIS A 1 185 ? 12.207 -22.567 -28.559 1.00 60.22 185 HIS A C 1
ATOM 1455 O O . HIS A 1 185 ? 11.926 -23.341 -27.647 1.00 60.22 185 HIS A O 1
ATOM 1461 N N . GLY A 1 186 ? 11.257 -21.922 -29.236 1.00 69.06 186 GLY A N 1
ATOM 1462 C CA . GLY A 1 186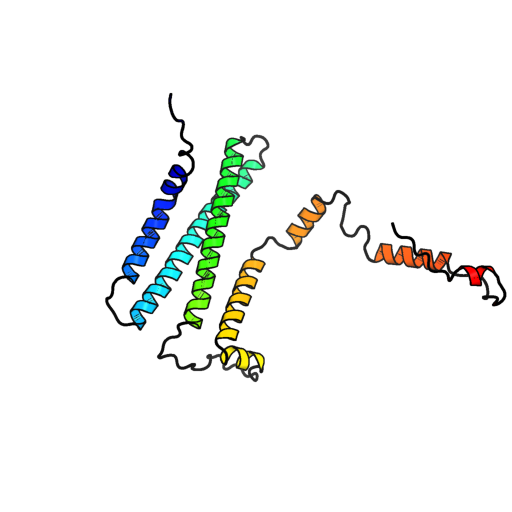 ? 9.836 -22.217 -29.064 1.00 69.06 186 GLY A CA 1
ATOM 1463 C C . GLY A 1 186 ? 9.430 -23.625 -29.532 1.00 69.06 186 GLY A C 1
ATOM 1464 O O . GLY A 1 186 ? 10.213 -24.399 -30.091 1.00 69.06 186 GLY A O 1
ATOM 1465 N N . TRP A 1 187 ? 8.137 -23.934 -29.388 1.00 72.94 187 TRP A N 1
ATOM 1466 C CA . TRP A 1 187 ? 7.532 -25.213 -29.793 1.00 72.94 187 TRP A CA 1
ATOM 1467 C C . TRP A 1 187 ? 7.850 -25.621 -31.240 1.00 72.94 187 TRP A C 1
ATOM 1469 O O . TRP A 1 187 ? 7.893 -26.808 -31.554 1.00 72.94 187 TRP A O 1
ATOM 1479 N N . ILE A 1 188 ? 8.113 -24.659 -32.130 1.00 74.75 188 ILE A N 1
ATOM 1480 C CA . ILE A 1 188 ? 8.476 -24.931 -33.522 1.00 74.75 188 ILE A CA 1
ATOM 1481 C C . ILE A 1 188 ? 9.841 -25.616 -33.661 1.00 74.75 188 ILE A C 1
ATOM 1483 O O . ILE A 1 188 ? 9.965 -26.535 -34.469 1.00 74.75 188 ILE A O 1
ATOM 1487 N N . HIS A 1 189 ? 10.822 -25.243 -32.833 1.00 69.12 189 HIS A N 1
ATOM 1488 C CA . HIS A 1 189 ? 12.148 -25.862 -32.801 1.00 69.12 189 HIS A CA 1
ATOM 1489 C C . HIS A 1 189 ? 12.095 -27.250 -32.154 1.00 69.12 189 HIS A C 1
ATOM 1491 O O . HIS A 1 189 ? 12.685 -28.206 -32.658 1.00 69.12 189 HIS A O 1
ATOM 1497 N N . THR A 1 190 ? 11.309 -27.406 -31.087 1.00 77.44 190 THR A N 1
ATOM 1498 C CA . THR A 1 190 ? 11.055 -28.721 -30.480 1.00 77.44 190 THR A CA 1
ATOM 1499 C C . THR A 1 190 ? 10.334 -29.638 -31.466 1.00 77.44 190 THR A C 1
ATOM 1501 O O . THR A 1 190 ? 10.712 -30.795 -31.643 1.00 77.44 190 THR A O 1
ATOM 1504 N N . ARG A 1 191 ? 9.338 -29.120 -32.194 1.00 81.19 191 ARG A N 1
ATOM 1505 C CA . ARG A 1 191 ? 8.602 -29.862 -33.223 1.00 81.19 191 ARG A CA 1
ATOM 1506 C C . ARG A 1 191 ? 9.491 -30.231 -34.408 1.00 81.19 191 ARG A C 1
ATOM 1508 O O . ARG A 1 191 ? 9.378 -31.358 -34.888 1.00 81.19 191 ARG A O 1
ATOM 1515 N N . SER A 1 192 ? 10.353 -29.332 -34.886 1.00 79.44 192 SER A N 1
ATOM 1516 C CA . SER A 1 192 ? 11.285 -29.630 -35.980 1.00 79.44 192 SER A CA 1
ATOM 1517 C C . SER A 1 192 ? 12.330 -30.661 -35.552 1.00 79.44 192 SER A C 1
ATOM 1519 O O . SER A 1 192 ? 12.550 -31.620 -36.286 1.00 79.44 192 SER A O 1
ATOM 1521 N N . THR A 1 193 ? 12.861 -30.563 -34.331 1.00 79.19 193 THR A N 1
ATOM 1522 C CA . THR A 1 193 ? 13.785 -31.551 -33.749 1.00 79.19 193 THR A CA 1
ATOM 1523 C C . THR A 1 193 ? 13.118 -32.915 -33.575 1.00 79.19 193 THR A C 1
ATOM 1525 O O . THR A 1 193 ? 13.690 -33.934 -33.953 1.00 79.19 193 THR A O 1
ATOM 1528 N N . ILE A 1 194 ? 11.879 -32.962 -33.071 1.00 77.56 194 ILE A N 1
ATOM 1529 C CA . ILE A 1 194 ? 11.110 -34.211 -32.961 1.00 77.56 194 ILE A CA 1
ATOM 1530 C C . ILE A 1 194 ? 10.824 -34.785 -34.347 1.00 77.56 194 ILE A C 1
ATOM 1532 O O . ILE A 1 194 ? 10.956 -35.990 -34.535 1.00 77.56 194 ILE A O 1
ATOM 1536 N N . LYS A 1 195 ? 10.437 -33.958 -35.324 1.00 86.56 195 LYS A N 1
ATOM 1537 C CA . LYS A 1 195 ? 10.177 -34.412 -36.696 1.00 86.56 195 LYS A CA 1
ATOM 1538 C C . LYS A 1 195 ? 11.444 -34.977 -37.333 1.00 86.56 195 LYS A C 1
ATOM 1540 O O . LYS A 1 195 ? 11.373 -36.055 -37.908 1.00 86.56 195 LYS A O 1
ATOM 1545 N N . LEU A 1 196 ? 12.579 -34.296 -37.174 1.00 77.75 196 LEU A N 1
ATOM 1546 C CA . LEU A 1 196 ? 13.879 -34.740 -37.671 1.00 77.75 196 LEU A CA 1
ATOM 1547 C C . LEU A 1 196 ? 14.312 -36.042 -36.990 1.00 77.75 196 LEU A C 1
ATOM 1549 O O . LEU A 1 196 ? 14.678 -37.002 -37.655 1.00 77.75 196 LEU A O 1
ATOM 1553 N N . ARG A 1 197 ? 14.198 -36.125 -35.661 1.00 76.06 197 ARG A N 1
ATOM 1554 C CA . ARG A 1 197 ? 14.500 -37.351 -34.916 1.00 76.06 197 ARG A CA 1
ATOM 1555 C C . ARG A 1 197 ? 13.576 -38.496 -35.322 1.00 76.06 197 ARG A C 1
ATOM 1557 O O . ARG A 1 197 ? 14.047 -39.612 -35.482 1.00 76.06 197 ARG A O 1
ATOM 1564 N N . LYS A 1 198 ? 12.285 -38.233 -35.542 1.00 78.38 198 LYS A N 1
ATOM 1565 C CA . LYS A 1 198 ? 11.336 -39.227 -36.058 1.00 78.38 198 LYS A CA 1
ATOM 1566 C C . LYS A 1 198 ? 11.658 -39.648 -37.484 1.00 78.38 198 LYS A C 1
ATOM 1568 O O . LYS A 1 198 ? 11.510 -40.821 -37.763 1.00 78.38 198 LYS A O 1
ATOM 1573 N N . SER A 1 199 ? 12.097 -38.750 -38.367 1.00 72.06 199 SER A N 1
ATOM 1574 C CA . SER A 1 199 ? 12.502 -39.132 -39.726 1.00 72.06 199 SER A CA 1
ATOM 1575 C C . SER A 1 199 ? 13.821 -39.900 -39.748 1.00 72.06 199 SER A C 1
ATOM 1577 O O . SER A 1 199 ? 13.970 -40.804 -40.554 1.00 72.06 199 SER A O 1
ATOM 1579 N N . VAL A 1 200 ? 14.760 -39.578 -38.854 1.00 70.44 200 VAL A N 1
ATOM 1580 C CA . VAL A 1 200 ? 16.040 -40.296 -38.717 1.00 70.44 200 VAL A CA 1
ATOM 1581 C C . VAL A 1 200 ? 15.843 -41.674 -38.077 1.00 70.44 200 VAL A C 1
ATOM 1583 O O . VAL A 1 200 ? 16.508 -42.628 -38.458 1.00 70.44 200 VAL A O 1
ATOM 1586 N N . LEU A 1 201 ? 14.908 -41.797 -37.130 1.00 66.25 201 LEU A N 1
ATOM 1587 C CA . LEU A 1 201 ? 14.529 -43.067 -36.501 1.00 66.25 201 LEU A CA 1
ATOM 1588 C C . LEU A 1 201 ? 13.393 -43.792 -37.241 1.00 66.25 201 LEU A C 1
ATOM 1590 O O . LEU A 1 201 ? 12.961 -44.849 -36.787 1.00 66.25 201 LEU A O 1
ATOM 1594 N N . ALA A 1 202 ? 12.871 -43.240 -38.339 1.00 65.75 202 ALA A N 1
ATOM 1595 C CA . ALA A 1 202 ? 11.868 -43.918 -39.149 1.00 65.75 202 ALA A CA 1
ATOM 1596 C C . ALA A 1 202 ? 12.581 -45.012 -39.936 1.00 65.75 202 ALA A C 1
ATOM 1598 O O . ALA A 1 202 ? 13.265 -44.742 -40.919 1.00 65.75 202 ALA A O 1
ATOM 1599 N N . TRP A 1 203 ? 12.435 -46.250 -39.472 1.00 62.03 203 TRP A N 1
ATOM 1600 C CA . TRP A 1 203 ? 12.965 -47.413 -40.164 1.00 62.03 203 TRP A CA 1
ATOM 1601 C C . TRP A 1 203 ? 12.279 -47.537 -41.534 1.00 62.03 203 TRP A C 1
ATOM 1603 O O . TRP A 1 203 ? 11.054 -47.662 -41.586 1.00 62.03 203 TRP A O 1
ATOM 1613 N N . PRO A 1 204 ? 13.028 -47.487 -42.651 1.00 62.38 204 PRO A N 1
ATOM 1614 C CA . PRO A 1 204 ? 12.453 -47.481 -43.997 1.00 62.38 204 PRO A CA 1
ATOM 1615 C C . PRO A 1 204 ? 11.965 -48.865 -44.463 1.00 62.38 204 PRO A C 1
ATOM 1617 O O . PRO A 1 204 ? 11.495 -48.999 -45.591 1.00 62.38 204 PRO A O 1
ATOM 1620 N N . HIS A 1 205 ? 12.075 -49.900 -43.627 1.00 57.31 205 HIS A N 1
ATOM 1621 C CA . HIS A 1 205 ? 11.739 -51.278 -43.975 1.00 57.31 205 HIS A CA 1
ATOM 1622 C C . HIS A 1 205 ? 10.907 -51.951 -42.878 1.00 57.31 205 HIS A C 1
ATOM 1624 O O . HIS A 1 205 ? 10.925 -51.521 -41.724 1.00 57.31 205 HIS A O 1
ATOM 1630 N N . VAL A 1 206 ? 10.172 -53.007 -43.246 1.00 59.31 206 VAL A N 1
ATOM 1631 C CA . VAL A 1 206 ? 9.409 -53.836 -42.301 1.00 59.31 206 VAL A CA 1
ATOM 1632 C C . VAL A 1 206 ? 10.373 -54.353 -41.232 1.00 59.31 206 VAL A C 1
ATOM 1634 O O . VAL A 1 206 ? 11.420 -54.905 -41.564 1.00 59.31 206 VAL A O 1
ATOM 1637 N N . LEU A 1 207 ? 10.045 -54.118 -39.959 1.00 57.12 207 LEU A N 1
ATOM 1638 C CA . LEU A 1 207 ? 10.876 -54.515 -38.824 1.00 57.12 207 LEU A CA 1
ATOM 1639 C C . LEU A 1 207 ? 11.027 -56.041 -38.819 1.00 57.12 207 LEU A C 1
ATOM 1641 O O . LEU A 1 207 ? 10.069 -56.752 -38.524 1.00 57.12 207 LEU A O 1
ATOM 1645 N N . ASP A 1 208 ? 12.218 -56.533 -39.159 1.00 60.00 208 ASP A N 1
ATOM 1646 C CA . ASP A 1 208 ? 12.579 -57.942 -39.021 1.00 60.00 208 ASP A CA 1
ATOM 1647 C C . ASP A 1 208 ? 12.921 -58.215 -37.544 1.00 60.00 208 ASP A C 1
ATOM 1649 O O . ASP A 1 208 ? 13.915 -57.675 -37.049 1.00 60.00 208 ASP A O 1
ATOM 1653 N N . PRO A 1 209 ? 12.143 -59.045 -36.821 1.00 60.28 209 PRO A N 1
ATOM 1654 C CA . PRO A 1 209 ? 12.383 -59.348 -35.408 1.00 60.28 209 PRO A CA 1
ATOM 1655 C C . PRO A 1 209 ? 13.753 -59.982 -35.116 1.00 60.28 209 PRO A C 1
ATOM 1657 O O . PRO A 1 209 ? 14.136 -60.086 -33.953 1.00 60.28 209 PRO A O 1
ATOM 1660 N N . SER A 1 210 ? 14.482 -60.430 -36.144 1.00 58.53 210 SER A N 1
ATOM 1661 C CA . SER A 1 210 ? 15.790 -61.081 -36.023 1.00 58.53 210 SER A CA 1
ATOM 1662 C C . SER A 1 210 ? 16.993 -60.151 -36.254 1.00 58.53 210 SER A C 1
ATOM 1664 O O . SER A 1 210 ? 18.142 -60.570 -36.083 1.00 58.53 210 SER A O 1
ATOM 1666 N N . ALA A 1 211 ? 16.763 -58.879 -36.603 1.00 62.62 211 ALA A N 1
ATOM 1667 C CA . ALA A 1 211 ? 17.834 -57.926 -36.882 1.00 62.62 211 ALA A CA 1
ATOM 1668 C C . ALA A 1 211 ? 18.554 -57.464 -35.594 1.00 62.62 211 ALA A C 1
ATOM 1670 O O . ALA A 1 211 ? 17.965 -56.830 -34.716 1.00 62.62 211 ALA A O 1
ATOM 1671 N N . LYS A 1 212 ? 19.868 -57.731 -35.506 1.00 58.62 212 LYS A N 1
ATOM 1672 C CA . LYS A 1 212 ? 20.734 -57.391 -34.350 1.00 58.62 212 LYS A CA 1
ATOM 1673 C C . LYS A 1 212 ? 20.750 -55.897 -33.989 1.00 58.62 212 LYS A C 1
ATOM 1675 O O . LYS A 1 212 ? 20.979 -55.559 -32.824 1.00 58.62 212 LYS A O 1
ATOM 1680 N N . ASP A 1 213 ? 20.465 -55.020 -34.948 1.00 57.44 213 ASP A N 1
ATOM 1681 C CA . ASP A 1 213 ? 20.457 -53.566 -34.751 1.00 57.44 213 ASP A CA 1
ATOM 1682 C C . ASP A 1 213 ? 19.266 -53.082 -33.902 1.00 57.44 213 ASP A C 1
ATOM 1684 O O . ASP A 1 213 ? 19.373 -52.073 -33.205 1.00 57.44 213 ASP A O 1
ATOM 1688 N N . ILE A 1 214 ? 18.155 -53.833 -33.869 1.00 56.81 214 ILE A N 1
ATOM 1689 C CA . ILE A 1 214 ? 16.968 -53.505 -33.056 1.00 56.81 214 ILE A CA 1
ATOM 1690 C C . ILE A 1 214 ? 17.245 -53.781 -31.570 1.00 56.81 214 ILE A C 1
ATOM 1692 O O . ILE A 1 214 ? 16.873 -52.995 -30.699 1.00 56.81 214 ILE A O 1
ATOM 1696 N N . SER A 1 215 ? 17.973 -54.861 -31.264 1.00 55.56 215 SER A N 1
ATOM 1697 C CA . SER A 1 215 ? 18.343 -55.213 -29.885 1.00 55.56 215 SER A CA 1
ATOM 1698 C C . SER A 1 215 ? 19.315 -54.227 -29.227 1.00 55.56 215 SER A C 1
ATOM 1700 O O . SER A 1 215 ? 19.388 -54.185 -28.000 1.00 55.56 215 SER A O 1
ATOM 1702 N N . GLN A 1 216 ? 20.038 -53.412 -30.005 1.00 56.66 216 GLN A N 1
ATOM 1703 C CA . GLN A 1 216 ? 20.953 -52.404 -29.458 1.00 56.66 216 GLN A CA 1
ATOM 1704 C C . GLN A 1 216 ? 20.317 -51.019 -29.277 1.00 56.66 216 GLN A C 1
ATOM 1706 O O . GLN A 1 216 ? 20.847 -50.212 -28.517 1.00 56.66 216 GLN A O 1
ATOM 1711 N N . SER A 1 217 ? 19.169 -50.720 -29.901 1.00 54.88 217 SER A N 1
ATOM 1712 C CA . SER A 1 217 ? 18.585 -49.367 -29.857 1.00 54.88 217 SER A CA 1
ATOM 1713 C C . SER A 1 217 ? 17.743 -49.067 -28.606 1.00 54.88 217 SER A C 1
ATOM 1715 O O . SER A 1 217 ? 17.218 -47.960 -28.479 1.00 54.88 217 SER A O 1
ATOM 1717 N N . HIS A 1 218 ? 17.589 -50.028 -27.688 1.00 51.16 218 HIS A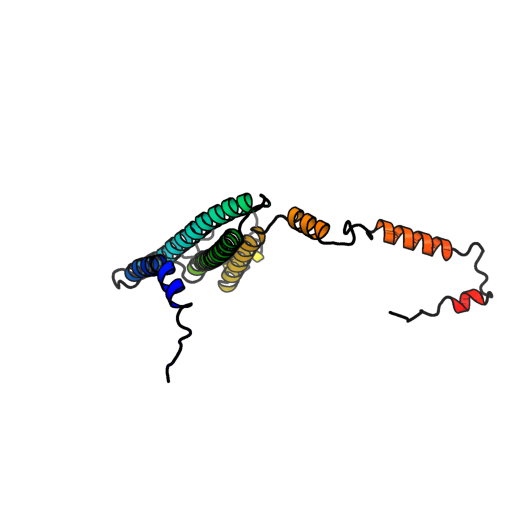 N 1
ATOM 1718 C CA . HIS A 1 218 ? 16.778 -49.887 -26.469 1.00 51.16 218 HIS A CA 1
ATOM 1719 C C . HIS A 1 218 ? 17.589 -49.759 -25.173 1.00 51.16 218 HIS A C 1
ATOM 1721 O O . HIS A 1 218 ? 17.018 -49.826 -24.084 1.00 51.16 218 HIS A O 1
ATOM 1727 N N . VAL A 1 219 ? 18.901 -49.524 -25.247 1.00 52.53 219 VAL A N 1
ATOM 1728 C CA . VAL A 1 219 ? 19.662 -49.129 -24.055 1.00 52.53 219 VAL A CA 1
ATOM 1729 C C . VAL A 1 219 ? 19.584 -47.613 -23.886 1.00 52.53 219 VAL A C 1
ATOM 1731 O O . VAL A 1 219 ? 20.111 -46.843 -24.686 1.00 52.53 219 VAL A O 1
ATOM 1734 N N . ASN A 1 220 ? 18.871 -47.172 -22.845 1.00 46.56 220 ASN A N 1
ATOM 1735 C CA . ASN A 1 220 ? 18.848 -45.775 -22.421 1.00 46.56 220 ASN A CA 1
ATOM 1736 C C . ASN A 1 220 ? 20.289 -45.285 -22.226 1.00 46.56 220 ASN A C 1
ATOM 1738 O O . ASN A 1 220 ? 20.978 -45.708 -21.298 1.00 46.56 220 ASN A O 1
ATOM 1742 N N . SER A 1 221 ? 20.732 -44.369 -23.088 1.00 50.50 221 SER A N 1
ATOM 1743 C CA . SER A 1 221 ? 21.948 -43.586 -22.881 1.00 50.50 221 SER A CA 1
ATOM 1744 C C . SER A 1 221 ? 21.727 -42.642 -21.697 1.00 50.50 221 SER A C 1
ATOM 1746 O O . SER A 1 221 ? 21.367 -41.478 -21.864 1.00 50.50 221 SER A O 1
ATOM 1748 N N . LEU A 1 222 ? 21.944 -43.148 -20.485 1.00 50.25 222 LEU A N 1
ATOM 1749 C CA . LEU A 1 222 ? 22.255 -42.327 -19.322 1.00 50.25 222 LEU A CA 1
ATOM 1750 C C . LEU A 1 222 ? 23.637 -41.713 -19.553 1.00 50.25 222 LEU A C 1
ATOM 1752 O O . LEU A 1 222 ? 24.655 -42.329 -19.247 1.00 50.25 222 LEU A O 1
ATOM 1756 N N . LYS A 1 223 ? 23.666 -40.512 -20.132 1.00 41.12 223 LYS A N 1
ATOM 1757 C CA . LYS A 1 223 ? 24.803 -39.595 -20.030 1.00 41.12 223 LYS A CA 1
ATOM 1758 C C . LYS A 1 223 ? 24.336 -38.159 -20.258 1.00 41.12 223 LYS A C 1
ATOM 1760 O O . LYS A 1 223 ? 24.179 -37.706 -21.387 1.00 41.12 223 LYS A O 1
ATOM 1765 N N . THR A 1 224 ? 24.087 -37.494 -19.137 1.00 33.78 224 THR A N 1
ATOM 1766 C CA . THR A 1 224 ? 24.249 -36.051 -18.928 1.00 33.78 224 THR A CA 1
ATOM 1767 C C . THR A 1 224 ? 25.684 -35.636 -19.276 1.00 33.78 224 THR A C 1
ATOM 1769 O O . THR A 1 224 ? 26.625 -36.403 -19.040 1.00 33.78 224 THR A O 1
ATOM 1772 N N . PRO A 1 225 ? 25.847 -34.459 -19.889 1.00 40.44 225 PRO A N 1
ATOM 1773 C CA . PRO A 1 225 ? 26.372 -33.313 -19.143 1.00 40.44 225 PRO A CA 1
ATOM 1774 C C . PRO A 1 225 ? 25.369 -32.162 -19.028 1.00 40.44 225 PRO A C 1
ATOM 1776 O O . PRO A 1 225 ? 24.546 -31.989 -19.955 1.00 40.44 225 PRO A O 1
#

Organism: NCBI:txid1442378

InterPro domains:
  IPR007252 Nuclear pore protein 84/107 [PF04121] (95-205)
  IPR007252 Nuclear pore protein 84/107 [PTHR13003] (36-199)

pLDDT: mean 74.66, std 16.98, range [33.78, 94.62]

Sequence (225 aa):
MASTNPASGQSRQLLTDRPAIDYFANALDDCIDDRGTKAEKRARIFKLVDQYHSYAFERYSRLKTRTDILSASYDDSNASAEARDLALEASREAESWKQEAQVWNLLQNLLPVRYPAVDVTPSGPPFASSTKPTLWHSFVNGNPLAMERMSVLRWLHTISSEGPSIDEVVEDLHANADRGDIIAHGWIHTRSTIKLRKSVLAWPHVLDPSAKDISQSHVNSLKTP

Secondary structure (DSSP, 8-state):
-------TTHHHHHHHSHHHHHHHHHHHHHHH---S-HHHHHHHHHHHHHHHHHHHHHHHHHHHHHHHHHHHHHSSTT--HHHHHHHHHHHHHHHHHHHHHHHHHHHHHHHHHHS--TT------S---SSPPPHHHHHHHH-HHHHHHHHHHHHHHHHHHTSPPHHHHHHHHHHH-SS--GGGGSHHHHHHHHHHHHHHS--SS---TT-HHHHHTTS------